Protein AF-A0A7S1H861-F1 (afdb_monomer_lite)

Sequence (314 aa):
GSELHACWKRANDMLTESVDQQGVQALIECVELAKRAHDSAAEEKILLRVAISLHEMGDISGSTEWHHNCLEHSLEHDKWELQIATLDNISYAYLIQGHDKSAGLFAERANNARKVHKMRVAKEMGERGNSAALKRAEEKLSQALATAHEDQLKQQTNQAEEDERKMQEAMQEKLDRIETFIRILKKPPEQRTEPDINKLFQVIENISYFDDRANRVQKREICRRAVYEQHQEGFPMFEYGDLADKAWVILGCTPVLEDYHGSVDIEGEEDEWGEPLPTRVIEVGGLIGEEALDGEPERLCNCIVSDDGQDLIV

Secondary structure (DSSP, 8-state):
-HHHHHHHHHHHHHHHH---HHHHHHHHHHHHHHHHTT-HHHHHHHHHHHHHHHHHTT-HHHHHHHHHHHHHHHHHTT-HHHHHHHHHHHHHHHHHTT-HHHHHHHHHHHHHHHHHHHHHHHHHTT----HHHHHHHHHHHHHHHHHHHHHHHHHHHHHHHHHHHHHHHHHHHHHHHHHHHHHHHTS-GGG--HHHHHHHHHHHTT-GGGTTT--HHHHHHHHHH--EE---TT-EEE-TTSB----EEESS--EEEE--TTSS---PPB-TTSPBPPSEE--TT-EE-THHHHT-SB-SSEEEE-S----EE-

Foldseek 3Di:
DVVLVVLVVVLVVVVVVPLDPVSLVSLVVSLVVCVVVVPLVSNLVSLQVSLVSCVVVVVLVSSLVSLLVSLVSCVVVVVLVSVLVSLQSNLVSCVVVVVPVLSVLSPVLSVLSVVLVVLVVCVVVVHPRPPVVSVVSVVVSVVSSVVNVVVVVVVVVVVVVVVVVVVVVVVVVLVVLLVLLLVLLVDQLVPHDPVSLVSQLVLLVPAPVCPVPPDPVRSSVLSSHKHKDWDAAFDWPDAWFAFLADKKQAAWFWKFWAQDPPDDDDPFDADPVRHGDRPDTADHSYMGSCCNVVVNGTDRTIIGTHHNTTIMID

pLDDT: mean 82.78, std 12.09, range [32.88, 95.19]

InterPro domains:
  IPR011990 Tetratricopeptide-like helical domain superfamily [G3DSA:1.25.40.10] (2-115)
  IPR014710 RmlC-like jelly roll fold [G3DSA:2.60.120.10] (153-314)
  IPR018490 Cyclic nucleotide-binding domain superfamily [SSF51206] (184-309)

Radius of gyration: 31.65 Å; chains: 1; bounding box: 77×44×87 Å

Structure (mmCIF, N/CA/C/O backbone):
data_AF-A0A7S1H861-F1
#
_entry.id   AF-A0A7S1H861-F1
#
loop_
_atom_site.group_PDB
_atom_site.id
_atom_site.type_symbol
_atom_site.label_atom_id
_atom_site.label_alt_id
_atom_site.label_comp_id
_atom_site.label_asym_id
_atom_site.label_entity_id
_atom_site.label_seq_id
_atom_site.pdbx_PDB_ins_code
_atom_site.Cartn_x
_atom_site.Cartn_y
_atom_site.Cartn_z
_atom_site.occupancy
_atom_site.B_iso_or_equiv
_atom_site.auth_seq_id
_atom_site.auth_comp_id
_atom_site.auth_asym_id
_atom_site.auth_atom_id
_atom_site.pdbx_PDB_model_num
ATOM 1 N N . GLY A 1 1 ? 3.987 -17.102 -31.143 1.00 62.50 1 GLY A N 1
ATOM 2 C CA . GLY A 1 1 ? 3.520 -16.652 -32.469 1.00 62.50 1 GLY A CA 1
ATOM 3 C C . GLY A 1 1 ? 2.044 -16.291 -32.452 1.00 62.50 1 GLY A C 1
ATOM 4 O O . GLY A 1 1 ? 1.716 -15.148 -32.172 1.00 62.50 1 GLY A O 1
ATOM 5 N N . SER A 1 2 ? 1.155 -17.256 -32.714 1.00 80.75 2 SER A N 1
ATOM 6 C CA . SER A 1 2 ? -0.306 -17.044 -32.756 1.00 80.75 2 SER A CA 1
ATOM 7 C C . SER A 1 2 ? -0.902 -16.595 -31.417 1.00 80.75 2 SER A C 1
ATOM 9 O O . SER A 1 2 ? -1.748 -15.709 -31.390 1.00 80.75 2 SER A O 1
ATOM 11 N N . GLU A 1 3 ? -0.422 -17.168 -30.315 1.00 89.50 3 GLU A N 1
ATOM 12 C CA . GLU A 1 3 ? -0.873 -16.855 -28.954 1.00 89.50 3 GLU A CA 1
ATOM 13 C C . GLU A 1 3 ? -0.508 -15.425 -28.525 1.00 89.50 3 GLU A C 1
ATOM 15 O O . GLU A 1 3 ? -1.381 -14.664 -28.122 1.00 89.50 3 GLU A O 1
ATOM 20 N N . LEU A 1 4 ? 0.751 -15.015 -28.723 1.00 89.62 4 LEU A N 1
ATOM 21 C CA . LEU A 1 4 ? 1.215 -13.648 -28.453 1.00 89.62 4 LEU A CA 1
ATOM 22 C C . LEU A 1 4 ? 0.431 -12.604 -29.260 1.00 89.62 4 LEU A C 1
ATOM 24 O O . LEU A 1 4 ? 0.041 -11.571 -28.727 1.00 89.62 4 LEU A O 1
ATOM 28 N N . HIS A 1 5 ? 0.163 -12.881 -30.538 1.00 90.50 5 HIS A N 1
ATOM 29 C CA . HIS A 1 5 ? -0.620 -11.977 -31.377 1.00 90.50 5 HIS A CA 1
ATOM 30 C C . HIS A 1 5 ? -2.072 -11.844 -30.890 1.00 90.50 5 HIS A C 1
ATOM 32 O O . HIS A 1 5 ? -2.611 -10.738 -30.867 1.00 90.50 5 HIS A O 1
ATOM 38 N N . ALA A 1 6 ? -2.696 -12.950 -30.471 1.00 90.50 6 ALA A N 1
ATOM 39 C CA . ALA A 1 6 ? -4.042 -12.935 -29.906 1.00 90.50 6 ALA A CA 1
ATOM 40 C C . ALA A 1 6 ? -4.098 -12.191 -28.559 1.00 90.50 6 ALA A C 1
ATOM 42 O O . ALA A 1 6 ? -5.023 -11.407 -28.351 1.00 90.50 6 ALA A O 1
ATOM 43 N N . CYS A 1 7 ? -3.096 -12.389 -27.690 1.00 91.62 7 CYS A N 1
ATOM 44 C CA . CYS A 1 7 ? -2.928 -11.643 -26.438 1.00 91.62 7 CYS A CA 1
ATOM 45 C C . CYS A 1 7 ? -2.823 -10.141 -26.712 1.00 91.62 7 CYS A C 1
ATOM 47 O O . CYS A 1 7 ? -3.630 -9.357 -26.221 1.00 91.62 7 CYS A O 1
ATOM 49 N N . TRP A 1 8 ? -1.885 -9.749 -27.579 1.00 92.06 8 TRP A N 1
ATOM 50 C CA . TRP A 1 8 ? -1.625 -8.349 -27.909 1.00 92.06 8 TRP A CA 1
ATOM 51 C C . TRP A 1 8 ? -2.846 -7.646 -28.496 1.00 92.06 8 TRP A C 1
ATOM 53 O O . TRP A 1 8 ? -3.126 -6.493 -28.167 1.00 92.06 8 TRP A O 1
ATOM 63 N N . LYS A 1 9 ? -3.582 -8.333 -29.375 1.00 91.94 9 LYS A N 1
ATOM 64 C CA . LYS A 1 9 ? -4.810 -7.791 -29.948 1.00 91.94 9 LYS A CA 1
ATOM 65 C C . LYS A 1 9 ? -5.859 -7.555 -28.861 1.00 91.94 9 LYS A C 1
ATOM 67 O O . LYS A 1 9 ? -6.373 -6.451 -28.769 1.00 91.94 9 LYS A O 1
ATOM 72 N N . ARG A 1 10 ? -6.106 -8.553 -28.006 1.00 92.19 10 ARG A N 1
ATOM 73 C CA . ARG A 1 10 ? -7.062 -8.447 -26.894 1.00 92.19 10 ARG A CA 1
ATOM 74 C C . ARG A 1 10 ? -6.710 -7.296 -25.952 1.00 92.19 10 ARG A C 1
ATOM 76 O O . ARG A 1 10 ? -7.576 -6.488 -25.651 1.00 92.19 10 ARG A O 1
ATOM 83 N N . ALA A 1 11 ? -5.446 -7.197 -25.543 1.00 90.19 11 ALA A N 1
ATOM 84 C CA . ALA A 1 11 ? -4.986 -6.138 -24.650 1.00 90.19 11 ALA A CA 1
ATOM 85 C C . ALA A 1 11 ? -5.182 -4.738 -25.263 1.00 90.19 11 ALA A C 1
ATOM 87 O O . ALA A 1 11 ? -5.615 -3.818 -24.578 1.00 90.19 11 ALA A O 1
ATOM 88 N N . ASN A 1 12 ? -4.925 -4.567 -26.567 1.00 89.19 12 ASN A N 1
ATOM 89 C CA . ASN A 1 12 ? -5.175 -3.284 -27.232 1.00 89.19 12 ASN A CA 1
ATOM 90 C C . ASN A 1 12 ? -6.657 -2.976 -27.428 1.00 89.19 12 ASN A C 1
ATOM 92 O O . ASN A 1 12 ? -7.029 -1.811 -27.314 1.00 89.19 12 ASN A O 1
ATOM 96 N N . ASP A 1 13 ? -7.483 -3.980 -27.730 1.00 89.62 13 ASP A N 1
ATOM 97 C CA . ASP A 1 13 ? -8.929 -3.793 -27.852 1.00 89.62 13 ASP A CA 1
ATOM 98 C C . ASP A 1 13 ? -9.491 -3.273 -26.511 1.00 89.62 13 ASP A C 1
ATOM 100 O O . ASP A 1 13 ? -10.179 -2.256 -26.499 1.00 89.62 13 ASP A O 1
ATOM 104 N N . MET A 1 14 ? -9.069 -3.859 -25.380 1.00 89.00 14 MET A N 1
ATOM 105 C CA . MET A 1 14 ? -9.427 -3.389 -24.030 1.00 89.00 14 MET A CA 1
ATOM 106 C C . MET A 1 14 ? -8.987 -1.938 -23.785 1.00 89.00 14 MET A C 1
ATOM 108 O O . MET A 1 14 ? -9.798 -1.092 -23.423 1.00 89.00 14 MET A O 1
ATOM 112 N N . LEU A 1 15 ? -7.721 -1.618 -24.070 1.00 87.25 15 LEU A N 1
ATOM 113 C CA . LEU A 1 15 ? -7.171 -0.273 -23.856 1.00 87.25 15 LEU A CA 1
ATOM 114 C C . LEU A 1 15 ? -7.720 0.794 -24.813 1.00 87.25 15 LEU A C 1
ATOM 116 O O . LEU A 1 15 ? -7.515 1.984 -24.582 1.00 87.25 15 LEU A O 1
ATOM 120 N N . THR A 1 16 ? -8.375 0.391 -25.905 1.00 88.19 16 THR A N 1
ATOM 121 C CA . THR A 1 16 ? -9.055 1.318 -26.823 1.00 88.19 16 THR A CA 1
ATOM 122 C C . THR A 1 16 ? -10.410 1.750 -26.263 1.00 88.19 16 THR A C 1
ATOM 124 O O . THR A 1 16 ? -10.847 2.871 -26.524 1.00 88.19 16 THR A O 1
ATOM 127 N N . GLU A 1 17 ? -11.069 0.879 -25.498 1.00 83.94 17 GLU A N 1
ATOM 128 C CA . GLU A 1 17 ? -12.354 1.157 -24.852 1.00 83.94 17 GLU A CA 1
ATOM 129 C C . GLU A 1 17 ? -12.164 1.971 -23.564 1.00 83.94 17 GLU A C 1
ATOM 131 O O . GLU A 1 17 ? -12.823 2.997 -23.379 1.00 83.94 17 GLU A O 1
ATOM 136 N N . SER A 1 18 ? -11.215 1.563 -22.719 1.00 87.19 18 SER A N 1
ATOM 137 C CA . SER A 1 18 ? -10.792 2.293 -21.522 1.00 87.19 18 SER A CA 1
ATOM 138 C C . SER A 1 18 ? -9.368 1.915 -21.126 1.00 87.19 18 SER A C 1
ATOM 140 O O . SER A 1 18 ? -9.008 0.742 -21.075 1.00 87.19 18 SER A O 1
ATOM 142 N N . VAL A 1 19 ? -8.542 2.911 -20.796 1.00 88.50 19 VAL A N 1
ATOM 143 C CA . VAL A 1 19 ? -7.241 2.645 -20.172 1.00 88.50 19 VAL A CA 1
ATOM 144 C C . VAL A 1 19 ? -7.484 2.346 -18.696 1.00 88.50 19 VAL A C 1
ATOM 146 O O . VAL A 1 19 ? -7.703 3.256 -17.897 1.00 88.50 19 VAL A O 1
ATOM 149 N N . ASP A 1 20 ? -7.496 1.063 -18.354 1.00 90.00 20 ASP A N 1
ATOM 150 C CA . ASP A 1 20 ? -7.743 0.574 -17.004 1.00 90.00 20 ASP A CA 1
ATOM 151 C C . ASP A 1 20 ? -6.762 -0.532 -16.593 1.00 90.00 20 ASP A C 1
ATOM 153 O O . ASP A 1 20 ? -5.922 -1.010 -17.366 1.00 90.00 20 ASP A O 1
ATOM 157 N N . GLN A 1 21 ? -6.877 -0.943 -15.332 1.00 90.94 21 GLN A N 1
ATOM 158 C CA . GLN A 1 21 ? -5.989 -1.925 -14.725 1.00 90.94 21 GLN A CA 1
ATOM 159 C C . GLN A 1 21 ? -6.083 -3.303 -15.397 1.00 90.94 21 GLN A C 1
ATOM 161 O O . GLN A 1 21 ? -5.084 -4.018 -15.451 1.00 90.94 21 GLN A O 1
ATOM 166 N N . GLN A 1 22 ? -7.244 -3.673 -15.950 1.00 90.44 22 GLN A N 1
ATOM 167 C CA . GLN A 1 22 ? -7.415 -4.955 -16.636 1.00 90.44 22 GLN A CA 1
ATOM 168 C C . GLN A 1 22 ? -6.686 -4.955 -17.983 1.00 90.44 22 GLN A C 1
ATOM 170 O O . GLN A 1 22 ? -6.000 -5.924 -18.314 1.00 90.44 22 GLN A O 1
ATOM 175 N N . GLY A 1 23 ? -6.777 -3.855 -18.738 1.00 91.31 23 GLY A N 1
ATOM 176 C CA . GLY A 1 23 ? -6.035 -3.676 -19.985 1.00 91.31 23 GLY A CA 1
ATOM 177 C C . GLY A 1 23 ? -4.519 -3.683 -19.770 1.00 91.31 23 GLY A C 1
ATOM 178 O O . GLY A 1 23 ? -3.787 -4.331 -20.522 1.00 91.31 23 GLY A O 1
ATOM 179 N N . VAL A 1 24 ? -4.037 -3.030 -18.705 1.00 92.88 24 VAL A N 1
ATOM 180 C CA . VAL A 1 24 ? -2.615 -3.064 -18.325 1.00 92.88 24 VAL A CA 1
ATOM 181 C C . VAL A 1 24 ? -2.175 -4.472 -17.927 1.00 92.88 24 VAL A C 1
ATOM 183 O O . VAL A 1 24 ? -1.146 -4.940 -18.412 1.00 92.88 24 VAL A O 1
ATOM 186 N N . GLN A 1 25 ? -2.959 -5.183 -17.114 1.00 92.94 25 GLN A N 1
ATOM 187 C CA . GLN A 1 25 ? -2.636 -6.554 -16.718 1.00 92.94 25 GLN A CA 1
ATOM 188 C C . GLN A 1 25 ? -2.531 -7.487 -17.935 1.00 92.94 25 GLN A C 1
ATOM 190 O O . GLN A 1 25 ? -1.588 -8.274 -18.034 1.00 92.94 25 GLN A O 1
ATOM 195 N N . ALA A 1 26 ? -3.431 -7.339 -18.912 1.00 92.88 26 ALA A N 1
ATOM 196 C CA . ALA A 1 26 ? -3.369 -8.091 -20.162 1.00 92.88 26 ALA A CA 1
ATOM 197 C C . ALA A 1 26 ? -2.087 -7.793 -20.965 1.00 92.88 26 ALA A C 1
ATOM 199 O O . ALA A 1 26 ? -1.509 -8.701 -21.563 1.00 92.88 26 ALA A O 1
ATOM 200 N N . LEU A 1 27 ? -1.594 -6.547 -20.969 1.00 94.62 27 LEU A N 1
ATOM 201 C CA . LEU A 1 27 ? -0.302 -6.229 -21.586 1.00 94.62 27 LEU A CA 1
ATOM 202 C C . LEU A 1 27 ? 0.873 -6.896 -20.859 1.00 94.62 27 LEU A C 1
ATOM 204 O O . LEU A 1 27 ? 1.776 -7.399 -21.526 1.00 94.62 27 LEU A O 1
ATOM 208 N N . ILE A 1 28 ? 0.862 -6.921 -19.523 1.00 94.25 28 ILE A N 1
ATOM 209 C CA . ILE A 1 28 ? 1.904 -7.568 -18.706 1.00 94.25 28 ILE A CA 1
ATOM 210 C C . ILE A 1 28 ? 1.988 -9.062 -19.041 1.00 94.25 28 ILE A C 1
ATOM 212 O O . ILE A 1 28 ? 3.077 -9.594 -19.262 1.00 94.25 28 ILE A O 1
ATOM 216 N N . GLU A 1 29 ? 0.845 -9.734 -19.189 1.00 94.38 29 GLU A N 1
ATOM 217 C CA . GLU A 1 29 ? 0.803 -11.124 -19.656 1.00 94.38 29 GLU A CA 1
ATOM 218 C C . GLU A 1 29 ? 1.439 -11.289 -21.044 1.00 94.38 29 GLU A C 1
ATOM 220 O O . GLU A 1 29 ? 2.173 -12.252 -21.292 1.00 94.38 29 GLU A O 1
ATOM 225 N N . CYS A 1 30 ? 1.215 -10.333 -21.951 1.00 93.94 30 CYS A N 1
ATOM 226 C CA . CYS A 1 30 ? 1.832 -10.372 -23.271 1.00 93.94 30 CYS A CA 1
ATOM 227 C C . CYS A 1 30 ? 3.363 -10.192 -23.213 1.00 93.94 30 CYS A C 1
ATOM 229 O O . CYS A 1 30 ? 4.050 -10.781 -24.050 1.00 93.94 30 CYS A O 1
ATOM 231 N N . VAL A 1 31 ? 3.915 -9.452 -22.238 1.00 94.31 31 VAL A N 1
ATOM 232 C CA . VAL A 1 31 ? 5.378 -9.360 -22.023 1.00 94.31 31 VAL A CA 1
ATOM 233 C C . VAL A 1 31 ? 5.949 -10.742 -21.721 1.00 94.31 31 VAL A C 1
ATOM 235 O O . VAL A 1 31 ? 6.893 -11.185 -22.374 1.00 94.31 31 VAL A O 1
ATOM 238 N N . GLU A 1 32 ? 5.330 -11.475 -20.797 1.00 93.38 32 GLU A N 1
ATOM 239 C CA . GLU A 1 32 ? 5.778 -12.818 -20.415 1.00 93.38 32 GLU A CA 1
ATOM 240 C C . GLU A 1 32 ? 5.660 -13.834 -21.559 1.00 93.38 32 GLU A C 1
ATOM 242 O O . GLU A 1 32 ? 6.469 -14.762 -21.676 1.00 93.38 32 GLU A O 1
ATOM 247 N N . LEU A 1 33 ? 4.674 -13.662 -22.443 1.00 93.88 33 LEU A N 1
ATOM 248 C CA . LEU A 1 33 ? 4.564 -14.450 -23.670 1.00 93.88 33 LEU A CA 1
ATOM 249 C C . LEU A 1 33 ? 5.644 -14.087 -24.699 1.00 93.88 33 LEU A C 1
ATOM 251 O O . LEU A 1 33 ? 6.160 -14.983 -25.371 1.00 93.88 33 LEU A O 1
ATOM 255 N N . ALA A 1 34 ? 6.005 -12.807 -24.828 1.00 93.56 34 ALA A N 1
ATOM 256 C CA . ALA A 1 34 ? 7.068 -12.362 -25.727 1.00 93.56 34 ALA A CA 1
ATOM 257 C C . ALA A 1 34 ? 8.442 -12.884 -25.279 1.00 93.56 34 ALA A C 1
ATOM 259 O O . ALA A 1 34 ? 9.165 -13.454 -26.102 1.00 93.56 34 ALA A O 1
ATOM 260 N N . LYS A 1 35 ? 8.735 -12.825 -23.971 1.00 92.00 35 LYS A N 1
ATOM 261 C CA . LYS A 1 35 ? 9.935 -13.418 -23.356 1.00 92.00 35 LYS A CA 1
ATOM 262 C C . LYS A 1 35 ? 10.044 -14.912 -23.632 1.00 92.00 35 LYS A C 1
ATOM 264 O O . LYS A 1 35 ? 11.065 -15.383 -24.131 1.00 92.00 35 LYS A O 1
ATOM 269 N N . ARG A 1 36 ? 8.968 -15.668 -23.372 1.00 93.56 36 ARG A N 1
ATOM 270 C CA . ARG A 1 36 ? 8.904 -17.119 -23.641 1.00 93.56 36 ARG A CA 1
ATOM 271 C C . ARG A 1 36 ? 9.079 -17.459 -25.119 1.00 93.56 36 ARG A C 1
ATOM 273 O O . ARG A 1 36 ? 9.614 -18.513 -25.449 1.00 93.56 36 ARG A O 1
ATOM 280 N N . ALA A 1 37 ? 8.623 -16.581 -26.006 1.00 92.69 37 ALA A N 1
ATOM 281 C CA . ALA A 1 37 ? 8.806 -16.726 -27.444 1.00 92.69 37 ALA A CA 1
ATOM 282 C C . ALA A 1 37 ? 10.188 -16.255 -27.936 1.00 92.69 37 ALA A C 1
ATOM 284 O O . ALA A 1 37 ? 10.481 -16.433 -29.119 1.00 92.69 37 ALA A O 1
ATOM 285 N N . HIS A 1 38 ? 11.013 -15.664 -27.062 1.00 91.88 38 HIS A N 1
ATOM 286 C CA . HIS A 1 38 ? 12.256 -14.970 -27.404 1.00 91.88 38 HIS A CA 1
ATOM 287 C C . HIS A 1 38 ? 12.065 -13.908 -28.508 1.00 91.88 38 HIS A C 1
ATOM 289 O O . HIS A 1 38 ? 12.947 -13.688 -29.341 1.00 91.88 38 HIS A O 1
ATOM 295 N N . ASP A 1 39 ? 10.899 -13.254 -28.533 1.00 92.88 39 ASP A N 1
ATOM 296 C CA . ASP A 1 39 ? 10.560 -12.210 -29.504 1.00 92.88 39 ASP A CA 1
ATOM 297 C C . ASP A 1 39 ? 10.876 -10.826 -28.928 1.00 92.88 39 ASP A C 1
ATOM 299 O O . ASP A 1 39 ? 9.996 -10.092 -28.475 1.00 92.88 39 ASP A O 1
ATOM 303 N N . SER A 1 40 ? 12.162 -10.475 -28.964 1.00 89.94 40 SER A N 1
ATOM 304 C CA . SER A 1 40 ? 12.685 -9.205 -28.440 1.00 89.94 40 SER A CA 1
ATOM 305 C C . SER A 1 40 ? 11.997 -7.973 -29.047 1.00 89.94 40 SER A C 1
ATOM 307 O O . SER A 1 40 ? 11.795 -6.977 -28.358 1.00 89.94 40 SER A O 1
ATOM 309 N N . ALA A 1 41 ? 11.580 -8.034 -30.319 1.00 89.50 41 ALA A N 1
ATOM 310 C CA . ALA A 1 41 ? 10.914 -6.914 -30.983 1.00 89.50 41 ALA A CA 1
ATOM 311 C C . ALA A 1 41 ? 9.455 -6.741 -30.530 1.00 89.50 41 ALA A C 1
ATOM 313 O O . ALA A 1 41 ? 8.938 -5.621 -30.528 1.00 89.50 41 ALA A O 1
ATOM 314 N N . ALA A 1 42 ? 8.771 -7.835 -30.188 1.00 90.94 42 ALA A N 1
ATOM 315 C CA . ALA A 1 42 ? 7.449 -7.770 -29.581 1.00 90.94 42 ALA A CA 1
ATOM 316 C C . ALA A 1 42 ? 7.537 -7.315 -28.121 1.00 90.94 42 ALA A C 1
ATOM 318 O O . ALA A 1 42 ? 6.804 -6.407 -27.740 1.00 90.94 42 ALA A O 1
ATOM 319 N N . GLU A 1 43 ? 8.460 -7.886 -27.343 1.00 91.81 43 GLU A N 1
ATOM 320 C CA . GLU A 1 43 ? 8.710 -7.514 -25.946 1.00 91.81 43 GLU A CA 1
ATOM 321 C C . GLU A 1 43 ? 8.944 -6.006 -25.805 1.00 91.81 43 GLU A C 1
ATOM 323 O O . GLU A 1 43 ? 8.257 -5.347 -25.030 1.00 91.81 43 GLU A O 1
ATOM 328 N N . GLU A 1 44 ? 9.797 -5.444 -26.664 1.00 90.44 44 GLU A N 1
ATOM 329 C CA . GLU A 1 44 ? 10.082 -4.011 -26.756 1.00 90.44 44 GLU A CA 1
ATOM 330 C C . GLU A 1 44 ? 8.810 -3.146 -26.838 1.00 90.44 44 GLU A C 1
ATOM 332 O O . GLU A 1 44 ? 8.606 -2.202 -26.070 1.00 90.44 44 GLU A O 1
ATOM 337 N N . LYS A 1 45 ? 7.926 -3.482 -27.782 1.00 90.12 45 LYS A N 1
ATOM 338 C CA . LYS A 1 45 ? 6.693 -2.725 -28.037 1.00 90.12 45 LYS A CA 1
ATOM 339 C C . LYS A 1 45 ? 5.708 -2.844 -26.887 1.00 90.12 45 LYS A C 1
ATOM 341 O O . LYS A 1 45 ? 4.996 -1.883 -26.596 1.00 90.12 45 LYS A O 1
ATOM 346 N N . ILE A 1 46 ? 5.643 -4.022 -26.274 1.00 93.88 46 ILE A N 1
ATOM 347 C CA . ILE A 1 46 ? 4.716 -4.290 -25.182 1.00 93.88 46 ILE A CA 1
ATOM 348 C C . ILE A 1 46 ? 5.181 -3.553 -23.924 1.00 93.88 46 ILE A C 1
ATOM 350 O O . ILE A 1 46 ? 4.371 -2.845 -23.335 1.00 93.88 46 ILE A O 1
ATOM 354 N N . LEU A 1 47 ? 6.474 -3.619 -23.580 1.00 93.00 47 LEU A N 1
ATOM 355 C CA . LEU A 1 47 ? 7.072 -2.883 -22.458 1.00 93.00 47 LEU A CA 1
ATOM 356 C C . LEU A 1 47 ? 6.763 -1.385 -22.532 1.00 93.00 47 LEU A C 1
ATOM 358 O O . LEU A 1 47 ? 6.247 -0.799 -21.579 1.00 93.00 47 LEU A O 1
ATOM 362 N N . LEU A 1 48 ? 7.008 -0.775 -23.696 1.00 92.25 48 LEU A N 1
ATOM 363 C CA . LEU A 1 48 ? 6.715 0.639 -23.906 1.00 92.25 48 LEU A CA 1
ATOM 364 C C . LEU A 1 48 ? 5.214 0.941 -23.764 1.00 92.25 48 LEU A C 1
ATOM 366 O O . LEU A 1 48 ? 4.841 1.965 -23.191 1.00 92.25 48 LEU A O 1
ATOM 370 N N . ARG A 1 49 ? 4.342 0.059 -24.266 1.00 93.94 49 ARG A N 1
ATOM 371 C CA . ARG A 1 49 ? 2.889 0.247 -24.180 1.00 93.94 49 ARG A CA 1
ATOM 372 C C . ARG A 1 49 ? 2.371 0.120 -22.747 1.00 93.94 49 ARG A C 1
ATOM 374 O O . ARG A 1 49 ? 1.488 0.897 -22.390 1.00 93.94 49 ARG A O 1
ATOM 381 N N . VAL A 1 50 ? 2.924 -0.784 -21.933 1.00 94.25 50 VAL A N 1
ATOM 382 C CA . VAL A 1 50 ? 2.602 -0.886 -20.496 1.00 94.25 50 VAL A CA 1
ATOM 383 C C . VAL A 1 50 ? 2.940 0.427 -19.795 1.00 94.25 50 VAL A C 1
ATOM 385 O O . VAL A 1 50 ? 2.074 1.020 -19.157 1.00 94.25 50 VAL A O 1
ATOM 388 N N . ALA A 1 51 ? 4.163 0.929 -19.991 1.00 93.56 51 ALA A N 1
ATOM 389 C CA . ALA A 1 51 ? 4.629 2.158 -19.354 1.00 93.56 51 ALA A CA 1
ATOM 390 C C . ALA A 1 51 ? 3.760 3.381 -19.706 1.00 93.56 51 ALA A C 1
ATOM 392 O O . ALA A 1 51 ? 3.415 4.172 -18.827 1.00 93.56 51 ALA A O 1
ATOM 393 N N . ILE A 1 52 ? 3.360 3.511 -20.978 1.00 91.69 52 ILE A N 1
ATOM 394 C CA . ILE A 1 52 ? 2.456 4.579 -21.438 1.00 91.69 52 ILE A CA 1
ATOM 395 C C . ILE A 1 52 ? 1.061 4.424 -20.824 1.00 91.69 52 ILE A C 1
ATOM 397 O O . ILE A 1 52 ? 0.486 5.408 -20.373 1.00 91.69 52 ILE A O 1
ATOM 401 N N . SER A 1 53 ? 0.522 3.205 -20.777 1.00 93.44 53 SER A N 1
ATOM 402 C CA . SER A 1 53 ? -0.834 2.969 -20.258 1.00 93.44 53 SER A CA 1
ATOM 403 C C . SER A 1 53 ? -0.919 3.284 -18.760 1.00 93.44 53 SER A C 1
ATOM 405 O O . SER A 1 53 ? -1.859 3.935 -18.317 1.00 93.44 53 SER A O 1
ATOM 407 N N . LEU A 1 54 ? 0.109 2.921 -17.983 1.00 91.81 54 LEU A N 1
ATOM 408 C CA . LEU A 1 54 ? 0.216 3.301 -16.569 1.00 91.81 54 LEU A CA 1
ATOM 409 C C . LEU A 1 54 ? 0.293 4.822 -16.385 1.00 91.81 54 LEU A C 1
ATOM 411 O O . LEU A 1 54 ? -0.353 5.373 -15.496 1.00 91.81 54 LEU A O 1
ATOM 415 N N . HIS A 1 55 ? 1.020 5.514 -17.266 1.00 91.50 55 HIS A N 1
ATOM 416 C CA . HIS A 1 55 ? 1.068 6.975 -17.261 1.00 91.50 55 HIS A CA 1
ATOM 417 C C . HIS A 1 55 ? -0.312 7.595 -17.512 1.00 91.50 55 HIS A C 1
ATOM 419 O O . HIS A 1 55 ? -0.716 8.511 -16.800 1.00 91.50 55 HIS A O 1
ATOM 425 N N . GLU A 1 56 ? -1.041 7.088 -18.510 1.00 91.06 56 GLU A N 1
ATOM 426 C CA . GLU A 1 56 ? -2.396 7.531 -18.864 1.00 91.06 56 GLU A CA 1
ATOM 427 C C . GLU A 1 56 ? -3.399 7.299 -17.719 1.00 91.06 56 GLU A C 1
ATOM 429 O O . GLU A 1 56 ? -4.317 8.098 -17.540 1.00 91.06 56 GLU A O 1
ATOM 434 N N . MET A 1 57 ? -3.184 6.267 -16.896 1.00 92.19 57 MET A N 1
ATOM 435 C CA . MET A 1 57 ? -3.953 6.006 -15.671 1.00 92.19 57 MET A CA 1
ATOM 436 C C . MET A 1 57 ? -3.559 6.895 -14.481 1.00 92.19 57 MET A C 1
ATOM 438 O O . MET A 1 57 ? -4.225 6.867 -13.448 1.00 92.19 57 MET A O 1
ATOM 442 N N . GLY A 1 58 ? -2.480 7.673 -14.595 1.00 89.50 58 GLY A N 1
ATOM 443 C CA . GLY A 1 58 ? -1.933 8.473 -13.501 1.00 89.50 58 GLY A CA 1
ATOM 444 C C . GLY A 1 58 ? -1.028 7.700 -12.535 1.00 89.50 58 GLY A C 1
ATOM 445 O O . GLY A 1 58 ? -0.543 8.292 -11.571 1.00 89.50 58 GLY A O 1
ATOM 446 N N . ASP A 1 59 ? -0.737 6.421 -12.797 1.00 91.31 59 ASP A N 1
ATOM 447 C CA . ASP A 1 59 ? 0.287 5.667 -12.068 1.00 91.31 59 ASP A CA 1
ATOM 448 C C . ASP A 1 59 ? 1.683 6.008 -12.610 1.00 91.31 59 ASP A C 1
ATOM 450 O O . ASP A 1 59 ? 2.313 5.279 -13.383 1.00 91.31 59 ASP A O 1
ATOM 454 N N . ILE A 1 60 ? 2.172 7.183 -12.211 1.00 91.06 60 ILE A N 1
ATOM 455 C CA . ILE A 1 60 ? 3.475 7.698 -12.647 1.00 91.06 60 ILE A CA 1
ATOM 456 C C . ILE A 1 60 ? 4.621 6.831 -12.107 1.00 91.06 60 ILE A C 1
ATOM 458 O O . ILE A 1 60 ? 5.656 6.699 -12.762 1.00 91.06 60 ILE A O 1
ATOM 462 N N . SER A 1 61 ? 4.457 6.236 -10.923 1.00 87.38 61 SER A N 1
ATOM 463 C CA . SER A 1 61 ? 5.462 5.365 -10.303 1.00 87.38 61 SER A CA 1
ATOM 464 C C . SER A 1 61 ? 5.621 4.066 -11.083 1.00 87.38 61 SER A C 1
ATOM 466 O O . SER A 1 61 ? 6.732 3.773 -11.531 1.00 87.38 61 SER A O 1
ATOM 468 N N . GLY A 1 62 ? 4.517 3.359 -11.343 1.00 90.00 62 GLY A N 1
ATOM 469 C CA . GLY A 1 62 ? 4.522 2.159 -12.175 1.00 90.00 62 GLY A CA 1
ATOM 470 C C . GLY A 1 62 ? 4.996 2.458 -13.597 1.00 90.00 62 GLY A C 1
ATOM 471 O O . GLY A 1 62 ? 5.849 1.754 -14.133 1.00 90.00 62 GLY A O 1
ATOM 472 N N . SER A 1 63 ? 4.546 3.563 -14.200 1.00 92.75 63 SER A N 1
ATOM 473 C CA . SER A 1 63 ? 5.035 4.002 -15.516 1.00 92.75 63 SER A CA 1
ATOM 474 C C . SER A 1 63 ? 6.561 4.165 -15.557 1.00 92.75 63 SER A C 1
ATOM 476 O O . SER A 1 63 ? 7.216 3.696 -16.492 1.00 92.75 63 SER A O 1
ATOM 478 N N . THR A 1 64 ? 7.144 4.782 -14.522 1.00 90.25 64 THR A N 1
ATOM 479 C CA . THR A 1 64 ? 8.598 4.981 -14.413 1.00 90.25 64 THR A CA 1
ATOM 480 C C . THR A 1 64 ? 9.335 3.645 -14.359 1.00 90.25 64 THR A C 1
ATOM 482 O O . THR A 1 64 ? 10.324 3.468 -15.067 1.00 90.25 64 THR A O 1
ATOM 485 N N . GLU A 1 65 ? 8.848 2.696 -13.558 1.00 90.00 65 GLU A N 1
ATOM 486 C CA . GLU A 1 65 ? 9.423 1.352 -13.442 1.00 90.00 65 GLU A CA 1
ATOM 487 C C . GLU A 1 65 ? 9.427 0.616 -14.788 1.00 90.00 65 GLU A C 1
ATOM 489 O O . GLU A 1 65 ? 10.465 0.130 -15.236 1.00 90.00 65 GLU A O 1
ATOM 494 N N . TRP A 1 66 ? 8.298 0.617 -15.498 1.00 92.94 66 TRP A N 1
ATOM 495 C CA . TRP A 1 66 ? 8.205 -0.038 -16.803 1.00 92.94 66 TRP A CA 1
ATOM 496 C C . TRP A 1 66 ? 9.036 0.653 -17.886 1.00 92.94 66 TRP A C 1
ATOM 498 O O . TRP A 1 66 ? 9.560 -0.016 -18.780 1.00 92.94 66 TRP A O 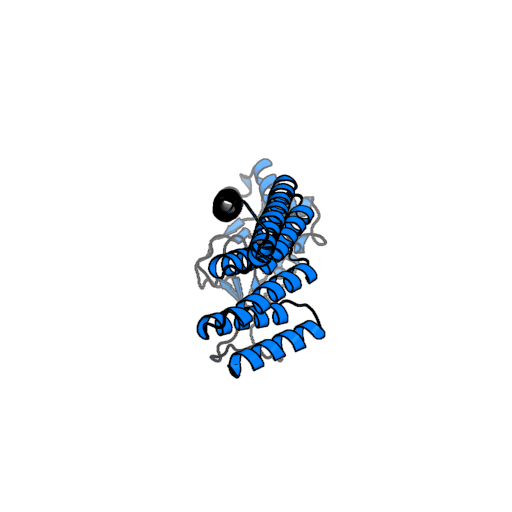1
ATOM 508 N N . HIS A 1 67 ? 9.228 1.972 -17.802 1.00 92.88 67 HIS A N 1
ATOM 509 C CA . HIS A 1 67 ? 10.208 2.642 -18.647 1.00 92.88 67 HIS A CA 1
ATOM 510 C C . HIS A 1 67 ? 11.642 2.200 -18.324 1.00 92.88 67 HIS A C 1
ATOM 512 O O . HIS A 1 67 ? 12.424 2.010 -19.248 1.00 92.88 67 HIS A O 1
ATOM 518 N N . HIS A 1 68 ? 12.007 1.951 -17.068 1.00 89.75 68 HIS A N 1
ATOM 519 C CA . HIS A 1 68 ? 13.329 1.391 -16.759 1.00 89.75 68 HIS A CA 1
ATOM 520 C C . HIS A 1 68 ? 13.517 -0.028 -17.302 1.00 89.75 68 HIS A C 1
ATOM 522 O O . HIS A 1 68 ? 14.548 -0.289 -17.918 1.00 89.75 68 HIS A O 1
ATOM 528 N N . ASN A 1 69 ? 12.501 -0.890 -17.220 1.00 90.94 69 ASN A N 1
ATOM 529 C CA . ASN A 1 69 ? 12.539 -2.221 -17.847 1.00 90.94 69 ASN A CA 1
ATOM 530 C C . ASN A 1 69 ? 12.726 -2.120 -19.374 1.00 90.94 69 ASN A C 1
ATOM 532 O O . ASN A 1 69 ? 13.505 -2.852 -19.982 1.00 90.94 69 ASN A O 1
ATOM 536 N N . CYS A 1 70 ? 12.045 -1.161 -20.008 1.00 91.19 70 CYS A N 1
ATOM 537 C CA . CYS A 1 70 ? 12.218 -0.855 -21.429 1.00 91.19 70 CYS A CA 1
ATOM 538 C C . CYS A 1 70 ? 13.647 -0.369 -21.743 1.00 91.19 70 CYS A C 1
ATOM 540 O O . CYS A 1 70 ? 14.212 -0.722 -22.781 1.00 91.19 70 CYS A O 1
ATOM 542 N N . LEU A 1 71 ? 14.253 0.418 -20.847 1.00 89.44 71 LEU A N 1
ATOM 543 C CA . LEU A 1 71 ? 15.627 0.894 -20.990 1.00 89.44 71 LEU A CA 1
ATOM 544 C C . LEU A 1 71 ? 16.620 -0.268 -20.884 1.00 89.44 71 LEU A C 1
ATOM 546 O O . LEU A 1 71 ? 17.500 -0.367 -21.737 1.00 89.44 71 LEU A O 1
ATOM 550 N N . GLU A 1 72 ? 16.458 -1.153 -19.903 1.00 86.75 72 GLU A N 1
ATOM 551 C CA . GLU A 1 72 ? 17.279 -2.355 -19.731 1.00 86.75 72 GLU A CA 1
ATOM 552 C C . GLU A 1 72 ? 17.226 -3.243 -20.981 1.00 86.75 72 GLU A C 1
ATOM 554 O O . GLU A 1 72 ? 18.258 -3.474 -21.615 1.00 86.75 72 GLU A O 1
ATOM 559 N N . HIS A 1 73 ? 16.021 -3.598 -21.436 1.00 89.25 73 HIS A N 1
ATOM 560 C CA . HIS A 1 73 ? 15.817 -4.376 -22.665 1.00 89.25 73 HIS A CA 1
ATOM 561 C C . HIS A 1 73 ? 16.481 -3.721 -23.884 1.00 89.25 73 HIS A C 1
ATOM 563 O O . HIS A 1 73 ? 1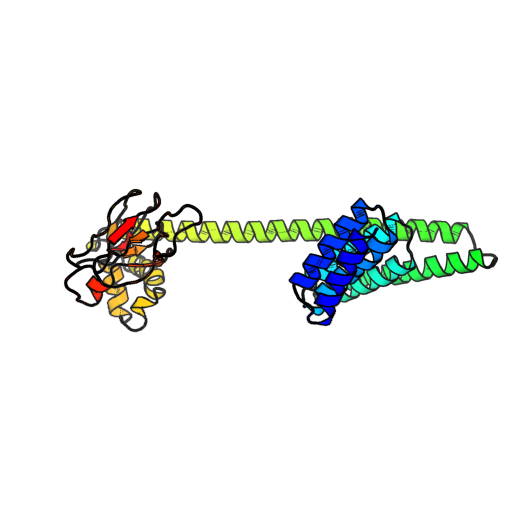7.176 -4.355 -24.681 1.00 89.25 73 HIS A O 1
ATOM 569 N N . SER A 1 74 ? 16.316 -2.403 -24.030 1.00 88.94 74 SER A N 1
ATOM 570 C CA . SER A 1 74 ? 16.917 -1.663 -25.142 1.00 88.94 74 SER A CA 1
ATOM 571 C C . SER A 1 74 ? 18.447 -1.631 -25.096 1.00 88.94 74 SER A C 1
ATOM 573 O O . SER A 1 74 ? 19.086 -1.503 -26.146 1.00 88.94 74 SER A O 1
ATOM 575 N N . LEU A 1 75 ? 19.049 -1.737 -23.908 1.00 84.50 75 LEU A N 1
ATOM 576 C CA . LEU A 1 75 ? 20.496 -1.812 -23.726 1.00 84.50 75 LEU A CA 1
ATOM 577 C C . LEU A 1 75 ? 21.028 -3.196 -24.086 1.00 84.50 75 LEU A C 1
ATOM 579 O O . LEU A 1 75 ? 22.020 -3.279 -24.809 1.00 84.50 75 LEU A O 1
ATOM 583 N N . GLU A 1 76 ? 20.342 -4.258 -23.663 1.00 85.31 76 GLU A N 1
ATOM 584 C CA . GLU A 1 76 ? 20.700 -5.643 -23.999 1.00 85.31 76 GLU A CA 1
ATOM 585 C C . GLU A 1 76 ? 20.698 -5.901 -25.513 1.00 85.31 76 GLU A C 1
ATOM 587 O O . GLU A 1 76 ? 21.517 -6.666 -26.028 1.00 85.31 76 GLU A O 1
ATOM 592 N N . HIS A 1 77 ? 19.819 -5.212 -26.245 1.00 86.12 77 HIS A N 1
ATOM 593 C CA . HIS A 1 77 ? 19.631 -5.388 -27.685 1.00 86.12 77 HIS A CA 1
ATOM 594 C C . HIS A 1 77 ? 20.208 -4.258 -28.567 1.00 86.12 77 HIS A C 1
ATOM 596 O O . HIS A 1 77 ? 19.937 -4.237 -29.771 1.00 86.12 77 HIS A O 1
ATOM 602 N N . ASP A 1 78 ? 20.989 -3.325 -28.001 1.00 83.81 78 ASP A N 1
ATOM 603 C CA . ASP A 1 78 ? 21.582 -2.149 -28.684 1.00 83.81 78 ASP A CA 1
ATOM 604 C C . ASP A 1 78 ? 20.565 -1.313 -29.504 1.00 83.81 78 ASP A C 1
ATOM 606 O O . ASP A 1 78 ? 20.838 -0.816 -30.602 1.00 83.81 78 ASP A O 1
ATOM 610 N N . LYS A 1 79 ? 19.349 -1.146 -28.968 1.00 86.94 79 LYS A N 1
ATOM 611 C CA . LYS A 1 79 ? 18.235 -0.396 -29.574 1.00 86.94 79 LYS A CA 1
ATOM 612 C C . LYS A 1 79 ? 18.303 1.091 -29.227 1.00 86.94 79 LYS A C 1
ATOM 614 O O . LYS A 1 79 ? 17.524 1.601 -28.427 1.00 86.94 79 LYS A O 1
ATOM 619 N N . TRP A 1 80 ? 19.240 1.811 -29.836 1.00 83.94 80 TRP A N 1
ATOM 620 C CA . TRP A 1 80 ? 19.539 3.209 -29.488 1.00 83.94 80 TRP A CA 1
ATOM 621 C C . TRP A 1 80 ? 18.344 4.184 -29.613 1.00 83.94 80 TRP A C 1
ATOM 623 O O . TRP A 1 80 ? 18.245 5.124 -28.824 1.00 83.94 80 TRP A O 1
ATOM 633 N N . GLU A 1 81 ? 17.433 3.984 -30.574 1.00 86.56 81 GLU A N 1
ATOM 634 C CA . GLU A 1 81 ? 16.226 4.821 -30.749 1.00 86.56 81 GLU A CA 1
ATOM 635 C C . GLU A 1 81 ? 15.327 4.718 -29.527 1.00 86.56 81 GLU A C 1
ATOM 637 O O . GLU A 1 81 ? 14.885 5.731 -28.976 1.00 86.56 81 GLU A O 1
ATOM 642 N N . LEU A 1 82 ? 15.122 3.480 -29.080 1.00 88.00 82 LEU A N 1
ATOM 643 C CA . LEU A 1 82 ? 14.327 3.189 -27.909 1.00 88.00 82 LEU A CA 1
ATOM 644 C C . LEU A 1 82 ? 15.025 3.662 -26.637 1.00 88.00 82 LEU A C 1
ATOM 646 O O . LEU A 1 82 ? 14.360 4.254 -25.793 1.00 88.00 82 LEU A O 1
ATOM 650 N N . GLN A 1 83 ? 16.345 3.485 -26.513 1.00 88.75 83 GLN A N 1
ATOM 651 C CA . GLN A 1 83 ? 17.110 4.009 -25.375 1.00 88.75 83 GLN A CA 1
ATOM 652 C C . GLN A 1 83 ? 16.870 5.515 -25.209 1.00 88.75 83 GLN A C 1
ATOM 654 O O . GLN A 1 83 ? 16.550 5.972 -24.118 1.00 88.75 83 GLN A O 1
ATOM 659 N N . ILE A 1 84 ? 16.967 6.297 -26.293 1.00 90.56 84 ILE A N 1
ATOM 660 C CA . ILE A 1 84 ? 16.742 7.751 -26.248 1.00 90.56 84 ILE A CA 1
ATOM 661 C C . ILE A 1 84 ? 15.305 8.073 -25.829 1.00 90.56 84 ILE A C 1
ATOM 663 O O . ILE A 1 84 ? 15.116 8.866 -24.909 1.00 90.56 84 ILE A O 1
ATOM 667 N N . ALA A 1 85 ? 14.312 7.467 -26.487 1.00 90.44 85 ALA A N 1
ATOM 668 C CA . ALA A 1 85 ? 12.902 7.720 -26.190 1.00 90.44 85 ALA A CA 1
ATOM 669 C C . ALA A 1 85 ? 12.556 7.361 -24.738 1.00 90.44 85 ALA A C 1
ATOM 671 O O . ALA A 1 85 ? 11.865 8.104 -24.047 1.00 90.44 85 ALA A O 1
ATOM 672 N N . THR A 1 86 ? 13.096 6.247 -24.255 1.00 90.69 86 THR A N 1
ATOM 673 C CA . THR A 1 86 ? 12.862 5.760 -22.900 1.00 90.69 86 THR A CA 1
ATOM 674 C C . THR A 1 86 ? 13.531 6.654 -21.859 1.00 90.69 86 THR A C 1
ATOM 676 O O . THR A 1 86 ? 12.903 6.988 -20.861 1.00 90.69 86 THR A O 1
ATOM 679 N N . LEU A 1 87 ? 14.759 7.126 -22.102 1.00 91.69 87 LEU A N 1
ATOM 680 C CA . LEU A 1 87 ? 15.434 8.083 -21.217 1.00 91.69 87 LEU A CA 1
ATOM 681 C C . LEU A 1 87 ? 14.671 9.412 -21.103 1.00 91.69 87 LEU A C 1
ATOM 683 O O . LEU A 1 87 ? 14.586 9.966 -20.007 1.00 91.69 87 LEU A O 1
ATOM 687 N N . ASP A 1 88 ? 14.104 9.911 -22.205 1.00 92.62 88 ASP A N 1
ATOM 688 C CA . ASP A 1 88 ? 13.261 11.112 -22.184 1.00 92.62 88 ASP A CA 1
ATOM 689 C C . ASP A 1 88 ? 11.973 10.876 -21.376 1.00 92.62 88 ASP A C 1
ATOM 691 O O . ASP A 1 88 ? 11.595 11.717 -20.560 1.00 92.62 88 ASP A O 1
ATOM 695 N N . ASN A 1 89 ? 11.338 9.711 -21.536 1.00 93.06 89 ASN A N 1
ATOM 696 C CA . ASN A 1 89 ? 10.134 9.354 -20.782 1.00 93.06 89 ASN A CA 1
ATOM 697 C C . ASN A 1 89 ? 10.412 9.196 -19.278 1.00 93.06 89 ASN A C 1
ATOM 699 O O . ASN A 1 89 ? 9.654 9.715 -18.462 1.00 93.06 89 ASN A O 1
ATOM 703 N N . ILE A 1 90 ? 11.528 8.562 -18.900 1.00 90.81 90 ILE A N 1
ATOM 704 C CA . ILE A 1 90 ? 11.970 8.458 -17.498 1.00 90.81 90 ILE A CA 1
ATOM 705 C C . ILE A 1 90 ? 12.230 9.851 -16.919 1.00 90.81 90 ILE A C 1
ATOM 707 O O . ILE A 1 90 ? 11.806 10.158 -15.806 1.00 90.81 90 ILE A O 1
ATOM 711 N N . SER A 1 91 ? 12.915 10.715 -17.675 1.00 91.88 91 SER A N 1
ATOM 712 C CA . SER A 1 91 ? 13.163 12.100 -17.267 1.00 91.88 91 SER A CA 1
ATOM 713 C C . SER A 1 91 ? 11.855 12.844 -16.990 1.00 91.88 91 SER A C 1
ATOM 715 O O . SER A 1 91 ? 11.718 13.488 -15.948 1.00 91.88 91 SER A O 1
ATOM 717 N N . TYR A 1 92 ? 10.880 12.708 -17.889 1.00 92.19 92 TYR A N 1
ATOM 718 C CA . TYR A 1 92 ? 9.569 13.330 -17.753 1.00 92.19 92 TYR A CA 1
ATOM 719 C C . TYR A 1 92 ? 8.777 12.786 -16.556 1.00 92.19 92 TYR A C 1
ATOM 721 O O . TYR A 1 92 ? 8.210 13.566 -15.791 1.00 92.19 92 TYR A O 1
ATOM 729 N N . ALA A 1 93 ? 8.788 11.469 -16.342 1.00 88.81 93 ALA A N 1
ATOM 730 C CA . ALA A 1 93 ? 8.102 10.849 -15.215 1.00 88.81 93 ALA A CA 1
ATOM 731 C C . ALA A 1 93 ? 8.687 11.309 -13.866 1.00 88.81 93 ALA A C 1
ATOM 733 O O . ALA A 1 93 ? 7.938 11.701 -12.969 1.00 88.81 93 ALA A O 1
ATOM 734 N N . TYR A 1 94 ? 10.018 11.397 -13.752 1.00 87.12 94 TYR A N 1
ATOM 735 C CA . TYR A 1 94 ? 10.662 11.964 -12.563 1.00 87.12 94 TYR A CA 1
ATOM 736 C C . TYR A 1 94 ? 10.343 13.443 -12.351 1.00 87.12 94 TYR A C 1
ATOM 738 O O . TYR A 1 94 ? 10.211 13.874 -11.207 1.00 87.12 94 TYR A O 1
ATOM 746 N N . LEU A 1 95 ? 10.202 14.226 -13.423 1.00 90.06 95 LEU A N 1
ATOM 747 C CA . LEU A 1 95 ? 9.808 15.629 -13.310 1.00 90.06 95 LEU A CA 1
ATOM 748 C C . LEU A 1 95 ? 8.397 15.760 -12.719 1.00 90.06 95 LEU A C 1
ATOM 750 O O . LEU A 1 95 ? 8.179 16.592 -11.842 1.00 90.06 95 LEU A O 1
ATOM 754 N N . ILE A 1 96 ? 7.456 14.911 -13.145 1.00 87.94 96 ILE A N 1
ATOM 755 C CA . ILE A 1 96 ? 6.086 14.886 -12.602 1.00 87.94 96 ILE A CA 1
ATOM 756 C C . ILE A 1 96 ? 6.074 14.475 -11.125 1.00 87.94 96 ILE A C 1
ATOM 758 O O . ILE A 1 96 ? 5.320 15.043 -10.340 1.00 87.94 96 ILE A O 1
ATOM 762 N N . GLN A 1 97 ? 6.939 13.540 -10.728 1.00 84.38 97 GLN A N 1
ATOM 763 C CA . GLN A 1 97 ? 7.103 13.125 -9.329 1.00 84.38 97 GLN A CA 1
ATOM 764 C C . GLN A 1 97 ? 7.811 14.177 -8.450 1.00 84.38 97 GLN A C 1
ATOM 766 O O . GLN A 1 97 ? 7.939 13.981 -7.245 1.00 84.38 97 GLN A O 1
ATOM 771 N N . GLY A 1 98 ? 8.294 15.291 -9.017 1.00 84.44 98 GLY A N 1
ATOM 772 C CA . GLY A 1 98 ? 9.051 16.315 -8.285 1.00 84.44 98 GLY A CA 1
ATOM 773 C C . GLY A 1 98 ? 10.512 15.936 -8.009 1.00 84.44 98 GLY A C 1
ATOM 774 O O . GLY A 1 98 ? 11.173 16.533 -7.159 1.00 84.44 98 GLY A O 1
ATOM 775 N N . HIS A 1 99 ? 11.046 14.939 -8.716 1.00 85.31 99 HIS A N 1
ATOM 776 C CA . HIS A 1 99 ? 12.421 14.461 -8.586 1.00 85.31 99 HIS A CA 1
ATOM 777 C C . HIS A 1 99 ? 13.357 15.187 -9.573 1.00 85.31 99 HIS A C 1
ATOM 779 O O . HIS A 1 99 ? 13.995 14.563 -10.425 1.00 85.31 99 HIS A O 1
ATOM 785 N N . ASP A 1 100 ? 13.478 16.515 -9.446 1.00 85.31 100 ASP A N 1
ATOM 786 C CA . ASP A 1 100 ? 14.182 17.395 -10.403 1.00 85.31 100 ASP A CA 1
ATOM 787 C C . ASP A 1 100 ? 15.618 16.953 -10.735 1.00 85.31 100 ASP A C 1
ATOM 789 O O . ASP A 1 100 ? 16.069 17.035 -11.881 1.00 85.31 100 ASP A O 1
ATOM 793 N N . LYS A 1 101 ? 16.357 16.463 -9.730 1.00 84.06 101 LYS A N 1
ATOM 794 C CA . LYS A 1 101 ? 17.738 15.985 -9.913 1.00 84.06 101 LYS A CA 1
ATOM 795 C C . LYS A 1 101 ? 17.793 14.754 -10.816 1.00 84.06 101 LYS A C 1
ATOM 797 O O . LYS A 1 101 ? 18.623 14.702 -11.723 1.00 84.06 101 LYS A O 1
ATOM 802 N N . SER A 1 102 ? 16.906 13.789 -10.580 1.00 84.88 102 SER A N 1
ATOM 803 C CA . SER A 1 102 ? 16.806 12.569 -11.382 1.00 84.88 102 SER A CA 1
ATOM 804 C C . SER A 1 102 ? 16.337 12.905 -12.794 1.00 84.88 102 SER A C 1
ATOM 806 O O . SER A 1 102 ? 16.970 12.485 -13.762 1.00 84.88 102 SER A O 1
ATOM 808 N N . ALA A 1 103 ? 15.317 13.758 -12.928 1.00 87.00 103 ALA A N 1
ATOM 809 C CA . ALA A 1 103 ? 14.835 14.234 -14.221 1.00 87.00 103 ALA A CA 1
ATOM 810 C C . ALA A 1 103 ? 15.965 14.848 -15.068 1.00 87.00 103 ALA A C 1
ATOM 812 O O . ALA A 1 103 ? 16.166 14.448 -16.219 1.00 87.00 103 ALA A O 1
ATOM 813 N N . GLY A 1 104 ? 16.760 15.755 -14.487 1.00 86.19 104 GLY A N 1
ATOM 814 C CA . GLY A 1 104 ? 17.903 16.375 -15.163 1.00 86.19 104 GLY A CA 1
ATOM 815 C C . GLY A 1 104 ? 18.981 15.373 -15.587 1.00 86.19 104 GLY A C 1
ATOM 816 O O . GLY A 1 104 ? 19.495 15.456 -16.704 1.00 86.19 104 GLY A O 1
ATOM 817 N N . LEU A 1 105 ? 19.281 14.388 -14.737 1.00 88.31 105 LEU A N 1
ATOM 818 C CA . LEU A 1 105 ? 20.256 13.336 -15.030 1.00 88.31 105 LEU A CA 1
ATOM 819 C C . LEU A 1 105 ? 19.833 12.480 -16.237 1.00 88.31 105 LEU A C 1
ATOM 821 O O . LEU A 1 105 ? 20.640 12.220 -17.132 1.00 88.31 105 LEU A O 1
ATOM 825 N N . PHE A 1 106 ? 18.565 12.063 -16.293 1.00 89.06 106 PHE A N 1
ATOM 826 C CA . PHE A 1 106 ? 18.039 11.274 -17.412 1.00 89.06 106 PHE A CA 1
ATOM 827 C C . PHE A 1 106 ? 17.951 12.087 -18.713 1.00 89.06 106 PHE A C 1
ATOM 829 O O . PHE A 1 106 ? 18.324 11.574 -19.770 1.00 89.06 106 PHE A O 1
ATOM 836 N N . ALA A 1 107 ? 17.611 13.378 -18.641 1.00 90.38 107 ALA A N 1
ATOM 837 C CA . ALA A 1 107 ? 17.658 14.279 -19.796 1.00 90.38 107 ALA A CA 1
ATOM 838 C C . ALA A 1 107 ? 19.089 14.459 -20.340 1.00 90.38 107 ALA A C 1
ATOM 840 O O . ALA A 1 107 ? 19.315 14.491 -21.555 1.00 90.38 107 ALA A O 1
ATOM 841 N N . GLU A 1 108 ? 20.093 14.569 -19.465 1.00 90.88 108 GLU A N 1
ATOM 842 C CA . GLU A 1 108 ? 21.494 14.638 -19.888 1.00 90.88 108 GLU A CA 1
ATOM 843 C C . GLU A 1 108 ? 21.929 13.342 -20.589 1.00 90.88 108 GLU A C 1
ATOM 845 O O . GLU A 1 108 ? 22.564 13.381 -21.650 1.00 90.88 108 GLU A O 1
ATOM 850 N N . ARG A 1 109 ? 21.537 12.187 -20.042 1.00 89.75 109 ARG A N 1
ATOM 851 C CA . ARG A 1 109 ? 21.805 10.870 -20.637 1.00 89.75 109 ARG A CA 1
ATOM 852 C C . ARG A 1 109 ? 21.160 10.724 -22.014 1.00 89.75 109 ARG A C 1
ATOM 854 O O . ARG A 1 109 ? 21.859 10.327 -22.947 1.00 89.75 109 ARG A O 1
ATOM 861 N N . ALA A 1 110 ? 19.898 11.126 -22.181 1.00 91.44 110 ALA A N 1
ATOM 862 C CA . ALA A 1 110 ? 19.221 11.127 -23.480 1.00 91.44 110 ALA A CA 1
ATOM 863 C C . ALA A 1 110 ? 19.974 11.990 -24.509 1.00 91.44 110 ALA A C 1
ATOM 865 O O . ALA A 1 110 ? 20.222 11.576 -25.645 1.00 91.44 110 ALA A O 1
ATOM 866 N N . ASN A 1 111 ? 20.437 13.174 -24.097 1.00 91.44 111 ASN A N 1
ATOM 867 C CA . ASN A 1 111 ? 21.244 14.052 -24.943 1.00 91.44 111 ASN A CA 1
ATOM 868 C C . ASN A 1 111 ? 22.595 13.434 -25.330 1.00 91.44 111 ASN A C 1
ATOM 870 O O . ASN A 1 111 ? 23.044 13.584 -26.471 1.00 91.44 111 ASN A O 1
ATOM 874 N N . ASN A 1 112 ? 23.253 12.735 -24.407 1.00 89.44 112 ASN A N 1
ATOM 875 C CA . ASN A 1 112 ? 24.505 12.037 -24.684 1.00 89.44 112 ASN A CA 1
ATOM 876 C C . ASN A 1 112 ? 24.291 10.844 -25.630 1.00 89.44 112 ASN A C 1
ATOM 878 O O . ASN A 1 112 ? 25.054 10.703 -26.588 1.00 89.44 112 ASN A O 1
ATOM 882 N N . ALA A 1 113 ? 23.214 10.075 -25.457 1.00 89.19 113 ALA A N 1
ATOM 883 C CA . ALA A 1 113 ? 22.813 9.010 -26.377 1.00 89.19 113 ALA A CA 1
ATOM 884 C C . ALA A 1 113 ? 22.548 9.538 -27.797 1.00 89.19 113 ALA A C 1
ATOM 886 O O . ALA A 1 113 ? 23.109 9.023 -28.766 1.00 89.19 113 ALA A O 1
ATOM 887 N N . ARG A 1 114 ? 21.818 10.656 -27.934 1.00 91.94 114 ARG A N 1
ATOM 888 C CA . ARG A 1 114 ? 21.610 11.341 -29.226 1.00 91.94 114 ARG A CA 1
ATOM 889 C C . ARG A 1 114 ? 22.931 11.741 -29.895 1.00 91.94 114 ARG A C 1
ATOM 891 O O . ARG A 1 114 ? 23.059 11.627 -31.115 1.00 91.94 114 ARG A O 1
ATOM 898 N N . LYS A 1 115 ? 23.921 12.224 -29.131 1.00 89.62 115 LYS A N 1
ATOM 899 C CA . LYS A 1 115 ? 25.253 12.581 -29.664 1.00 89.62 115 LYS A CA 1
ATOM 900 C C . LYS A 1 115 ? 26.012 11.350 -30.158 1.00 89.62 115 LYS A C 1
ATOM 902 O O . LYS A 1 115 ? 26.543 11.388 -31.266 1.00 89.62 115 LYS A O 1
ATOM 907 N N . VAL A 1 116 ? 26.045 10.277 -29.364 1.00 87.50 116 VAL A N 1
ATOM 908 C CA . VAL A 1 116 ? 26.695 9.008 -29.735 1.00 87.50 116 VAL A CA 1
ATOM 909 C C . VAL A 1 116 ? 26.072 8.444 -31.008 1.00 87.50 116 VAL A C 1
ATOM 911 O O . VAL A 1 116 ? 26.790 8.118 -31.952 1.00 87.50 116 VAL A O 1
ATOM 914 N N . HIS A 1 117 ? 24.742 8.431 -31.084 1.00 87.75 117 HIS A N 1
ATOM 915 C CA . HIS A 1 117 ? 24.035 7.968 -32.266 1.00 87.75 117 HIS A CA 1
ATOM 916 C C . HIS A 1 117 ? 24.391 8.781 -33.527 1.00 87.75 117 HIS A C 1
ATOM 918 O O . HIS A 1 117 ? 24.758 8.205 -34.551 1.00 87.75 117 HIS A O 1
ATOM 924 N N . LYS A 1 118 ? 24.389 10.121 -33.445 1.00 88.31 118 LYS A N 1
ATOM 925 C CA . LYS A 1 118 ? 24.819 10.985 -34.563 1.00 88.31 118 LYS A CA 1
ATOM 926 C C . LYS A 1 118 ? 26.233 10.649 -35.045 1.00 88.31 118 LYS A C 1
ATOM 928 O O . LYS A 1 118 ? 26.489 10.649 -36.245 1.00 88.31 118 LYS A O 1
ATOM 933 N N . MET A 1 119 ? 27.150 10.350 -34.122 1.00 85.88 119 MET A N 1
ATOM 934 C CA . MET A 1 119 ? 28.517 9.947 -34.463 1.00 85.88 119 MET A CA 1
ATOM 935 C C . MET A 1 119 ? 28.578 8.567 -35.140 1.00 85.88 119 MET A C 1
ATOM 937 O O . MET A 1 119 ? 29.419 8.371 -36.020 1.00 85.88 119 MET A O 1
ATOM 941 N N . ARG A 1 120 ? 27.703 7.624 -34.761 1.00 85.12 120 ARG A N 1
ATOM 942 C CA . ARG A 1 120 ? 27.587 6.298 -35.394 1.00 85.12 120 ARG A CA 1
ATOM 943 C C . ARG A 1 120 ? 27.102 6.424 -36.842 1.00 85.12 120 ARG A C 1
ATOM 945 O O . ARG A 1 120 ? 27.777 5.941 -37.746 1.00 85.12 120 ARG A O 1
ATOM 952 N N . VAL A 1 121 ? 26.034 7.189 -37.067 1.00 85.94 121 VAL A N 1
ATOM 953 C CA . VAL A 1 121 ? 25.479 7.453 -38.407 1.00 85.94 121 VAL A CA 1
ATOM 954 C C . VAL A 1 121 ? 26.483 8.161 -39.320 1.00 85.94 121 VAL A C 1
ATOM 956 O O . VAL A 1 121 ? 26.672 7.756 -40.464 1.00 85.94 121 VAL A O 1
ATOM 959 N N . ALA A 1 122 ? 27.191 9.177 -38.817 1.00 84.50 122 ALA A N 1
ATOM 960 C CA . ALA A 1 122 ? 28.244 9.859 -39.575 1.00 84.50 122 ALA A CA 1
ATOM 961 C C . ALA A 1 122 ? 29.357 8.893 -40.029 1.00 84.50 122 ALA A C 1
ATOM 963 O O . ALA A 1 122 ? 29.826 8.949 -41.167 1.00 84.50 122 ALA A O 1
ATOM 964 N N . LYS A 1 123 ? 29.757 7.962 -39.151 1.00 83.94 123 LYS A N 1
ATOM 965 C CA . LYS A 1 123 ? 30.749 6.927 -39.466 1.00 83.94 123 LYS A CA 1
ATOM 966 C C . LYS A 1 123 ? 30.241 5.946 -40.530 1.00 83.94 123 LYS A C 1
ATOM 968 O O . LYS A 1 123 ? 31.006 5.597 -41.426 1.00 83.94 123 LYS A O 1
ATOM 973 N N . GLU A 1 124 ? 28.984 5.513 -40.449 1.00 85.19 124 GLU A N 1
ATOM 974 C CA . GLU A 1 124 ? 28.354 4.625 -41.441 1.00 85.19 124 GLU A CA 1
ATOM 975 C C . GLU A 1 124 ? 28.234 5.284 -42.820 1.00 85.19 124 GLU A C 1
ATOM 977 O O . GLU A 1 124 ? 28.450 4.631 -43.839 1.00 85.19 124 GLU A O 1
ATOM 982 N N . MET A 1 125 ? 27.998 6.599 -42.858 1.00 85.62 125 MET A N 1
ATOM 983 C CA . MET A 1 125 ? 27.998 7.400 -44.087 1.00 85.62 125 MET A CA 1
ATOM 984 C C . MET A 1 125 ? 29.403 7.671 -44.662 1.00 85.62 125 MET A C 1
ATOM 986 O O . MET A 1 125 ? 29.539 8.366 -45.668 1.00 85.62 125 MET A O 1
ATOM 990 N N . GLY A 1 126 ? 30.462 7.111 -44.065 1.00 78.62 126 GLY A N 1
ATOM 991 C CA . GLY A 1 126 ? 31.832 7.220 -44.572 1.00 78.62 126 GLY A CA 1
ATOM 992 C C . GLY A 1 126 ? 32.500 8.570 -44.303 1.00 78.62 126 GLY A C 1
ATOM 993 O O . GLY A 1 126 ? 33.561 8.857 -44.868 1.00 78.62 126 GLY A O 1
ATOM 994 N N . GLU A 1 127 ? 31.925 9.404 -43.433 1.00 79.88 127 GLU A N 1
ATOM 995 C CA . GLU A 1 127 ? 32.602 10.608 -42.964 1.00 79.88 127 GLU A CA 1
ATOM 996 C C . GLU A 1 127 ? 33.850 10.204 -42.164 1.00 79.88 127 GLU A C 1
ATOM 998 O O . GLU A 1 127 ? 33.854 9.198 -41.447 1.00 79.88 127 GLU A O 1
ATOM 1003 N N . ARG A 1 128 ? 34.943 10.977 -42.267 1.00 64.50 128 ARG A N 1
ATOM 1004 C CA . ARG A 1 128 ? 36.174 10.744 -41.484 1.00 64.50 128 ARG A CA 1
ATOM 1005 C C . ARG A 1 128 ? 35.943 11.099 -40.011 1.00 64.50 128 ARG A C 1
ATOM 1007 O O . ARG A 1 128 ? 36.500 12.063 -39.492 1.00 64.50 128 ARG A O 1
ATOM 1014 N N . GLY A 1 129 ? 35.109 10.321 -39.336 1.00 63.34 129 GLY A N 1
ATOM 1015 C CA . GLY A 1 129 ? 34.901 10.378 -37.902 1.00 63.34 129 GLY A CA 1
ATOM 1016 C C . GLY A 1 129 ? 36.078 9.745 -37.166 1.00 63.34 129 GLY A C 1
ATOM 1017 O O . GLY A 1 129 ? 36.603 8.700 -37.554 1.00 63.34 129 GLY A O 1
ATOM 1018 N N . ASN A 1 130 ? 36.502 10.368 -36.068 1.00 76.81 130 ASN A N 1
ATOM 1019 C CA . ASN A 1 130 ? 37.525 9.810 -35.193 1.00 76.81 130 ASN A CA 1
ATOM 1020 C C . ASN A 1 130 ? 36.958 8.573 -34.469 1.00 76.81 130 ASN A C 1
ATOM 1022 O O . ASN A 1 130 ? 36.280 8.701 -33.450 1.00 76.81 130 ASN A O 1
ATOM 1026 N N . SER A 1 131 ? 37.235 7.369 -34.986 1.00 77.19 131 SER A N 1
ATOM 1027 C CA . SER A 1 131 ? 36.708 6.111 -34.429 1.00 77.19 131 SER A CA 1
ATOM 1028 C C . SER A 1 131 ? 37.087 5.890 -32.958 1.00 77.19 131 SER A C 1
ATOM 1030 O O . SER A 1 131 ? 36.374 5.178 -32.254 1.00 77.19 131 SER A O 1
ATOM 1032 N N . ALA A 1 132 ? 38.172 6.504 -32.472 1.00 82.38 132 ALA A N 1
ATOM 1033 C CA . ALA A 1 132 ? 38.542 6.455 -31.060 1.00 82.38 132 ALA A CA 1
ATOM 1034 C C . ALA A 1 132 ? 37.663 7.372 -30.190 1.00 82.38 132 ALA A C 1
ATOM 1036 O O . ALA A 1 132 ? 37.418 7.063 -29.026 1.00 82.38 132 ALA A O 1
ATOM 1037 N N . ALA A 1 133 ? 37.170 8.487 -30.740 1.00 82.31 133 ALA A N 1
ATOM 1038 C CA . ALA A 1 133 ? 36.253 9.384 -30.041 1.00 82.31 133 ALA A CA 1
ATOM 1039 C C . ALA A 1 133 ? 34.854 8.769 -29.898 1.00 82.31 133 ALA A C 1
ATOM 1041 O O . ALA A 1 133 ? 34.275 8.867 -28.821 1.00 82.31 133 ALA A O 1
ATOM 1042 N N . LEU A 1 134 ? 34.353 8.091 -30.942 1.00 81.81 134 LEU A N 1
ATOM 1043 C CA . LEU A 1 134 ? 33.086 7.348 -30.879 1.00 81.81 134 LEU A CA 1
ATOM 1044 C C . LEU A 1 134 ? 33.146 6.258 -29.802 1.00 81.81 134 LEU A C 1
ATOM 1046 O O . LEU A 1 134 ? 32.314 6.256 -28.904 1.00 81.81 134 LEU A O 1
ATOM 1050 N N . LYS A 1 135 ? 34.192 5.421 -29.819 1.00 84.06 135 LYS A N 1
ATOM 1051 C CA . LYS A 1 135 ? 34.349 4.331 -28.846 1.00 84.06 135 LYS A CA 1
ATOM 1052 C C . LYS A 1 135 ? 34.381 4.832 -27.394 1.00 84.06 135 LYS A C 1
ATOM 1054 O O . LYS A 1 135 ? 33.706 4.284 -26.534 1.00 84.06 135 LYS A O 1
ATOM 1059 N N . ARG A 1 136 ? 35.103 5.928 -27.121 1.00 85.25 136 ARG A N 1
ATOM 1060 C CA . ARG A 1 136 ? 35.124 6.554 -25.783 1.00 85.25 136 ARG A CA 1
ATOM 1061 C C . ARG A 1 136 ? 33.768 7.128 -25.372 1.00 85.25 136 ARG A C 1
ATOM 1063 O O . ARG A 1 136 ? 33.469 7.171 -24.184 1.00 85.25 136 ARG A O 1
ATOM 1070 N N . ALA A 1 137 ? 32.990 7.644 -26.322 1.00 82.31 137 ALA A N 1
ATOM 1071 C CA . ALA A 1 137 ? 31.662 8.179 -26.042 1.00 82.31 137 ALA A CA 1
ATOM 1072 C C . ALA A 1 137 ? 30.657 7.051 -25.751 1.00 82.31 137 ALA A C 1
ATOM 1074 O O . ALA A 1 137 ? 29.871 7.184 -24.818 1.00 82.31 137 ALA A O 1
ATOM 1075 N N . GLU A 1 138 ? 30.743 5.934 -26.480 1.00 82.12 138 GLU A N 1
ATOM 1076 C CA . GLU A 1 138 ? 29.970 4.710 -26.225 1.00 82.12 138 GLU A CA 1
ATOM 1077 C C . GLU A 1 138 ? 30.295 4.114 -24.847 1.00 82.12 138 GLU A C 1
ATOM 1079 O O . GLU A 1 138 ? 29.384 3.863 -24.064 1.00 82.12 138 GLU A O 1
ATOM 1084 N N . GLU A 1 139 ? 31.580 3.980 -24.499 1.00 85.38 139 GLU A N 1
ATOM 1085 C CA . GLU A 1 139 ? 32.014 3.486 -23.180 1.00 85.38 139 GLU A CA 1
ATOM 1086 C C . GLU A 1 139 ? 31.502 4.377 -22.036 1.00 85.38 139 GLU A C 1
ATOM 1088 O O . GLU A 1 139 ? 30.975 3.876 -21.043 1.00 85.38 139 GLU A O 1
ATOM 1093 N N . LYS A 1 140 ? 31.593 5.707 -22.183 1.00 86.00 140 LYS A N 1
ATOM 1094 C CA . LYS A 1 140 ? 31.075 6.654 -21.182 1.00 86.00 140 LYS A CA 1
ATOM 1095 C C . LYS A 1 140 ? 29.561 6.579 -21.025 1.00 86.00 140 LYS A C 1
ATOM 1097 O O . LYS A 1 140 ? 29.070 6.670 -19.904 1.00 86.00 140 LYS A O 1
ATOM 1102 N N . LEU A 1 141 ? 28.828 6.457 -22.131 1.00 82.81 141 LEU A N 1
ATOM 1103 C CA . LEU A 1 141 ? 27.374 6.338 -22.098 1.00 82.81 141 LEU A CA 1
ATOM 1104 C C . LEU A 1 141 ? 26.957 5.020 -21.439 1.00 82.81 141 LEU A C 1
ATOM 1106 O O . LEU A 1 141 ? 26.126 5.041 -20.541 1.00 82.81 141 LEU A O 1
ATOM 1110 N N . SER A 1 142 ? 27.584 3.906 -21.822 1.00 82.06 142 SER A N 1
ATOM 1111 C CA . SER A 1 142 ? 27.335 2.590 -21.226 1.00 82.06 142 SER A CA 1
ATOM 1112 C C . SER A 1 142 ? 27.587 2.601 -19.714 1.00 82.06 142 SER A C 1
ATOM 1114 O O . SER A 1 142 ? 26.724 2.182 -18.946 1.00 82.06 142 SER A O 1
ATOM 1116 N N . GLN A 1 143 ? 28.702 3.189 -19.266 1.00 83.75 143 GLN A N 1
ATOM 1117 C CA . GLN A 1 143 ? 28.999 3.330 -17.839 1.00 83.75 143 GLN A CA 1
ATOM 1118 C C . GLN A 1 143 ? 27.970 4.207 -17.108 1.00 83.75 143 GLN A C 1
ATOM 1120 O O . GLN A 1 143 ? 27.566 3.882 -15.995 1.00 83.75 143 GLN A O 1
ATOM 1125 N N . ALA A 1 144 ? 27.533 5.308 -17.727 1.00 81.00 144 ALA A N 1
ATOM 1126 C CA . ALA A 1 144 ? 26.543 6.209 -17.143 1.00 81.00 144 ALA A CA 1
ATOM 1127 C C . ALA A 1 144 ? 25.136 5.598 -17.067 1.00 81.00 144 ALA A C 1
ATOM 1129 O O . ALA A 1 144 ? 24.359 6.005 -16.205 1.00 81.00 144 ALA A O 1
ATOM 1130 N N . LEU A 1 145 ? 24.796 4.673 -17.968 1.00 77.75 145 LEU A N 1
ATOM 1131 C CA . LEU A 1 145 ? 23.527 3.945 -17.953 1.00 77.75 145 LEU A CA 1
ATOM 1132 C C . LEU A 1 145 ? 23.544 2.807 -16.926 1.00 77.75 145 LEU A C 1
ATOM 1134 O O . LEU A 1 145 ? 22.570 2.649 -16.201 1.00 77.75 145 LEU A O 1
ATOM 1138 N N . ALA A 1 146 ? 24.667 2.101 -16.770 1.00 75.81 146 ALA A N 1
ATOM 1139 C CA . ALA A 1 146 ? 24.811 1.066 -15.743 1.00 75.81 146 ALA A CA 1
ATOM 1140 C C . ALA A 1 146 ? 24.666 1.623 -14.313 1.00 75.81 146 ALA A C 1
ATOM 1142 O O . ALA A 1 146 ? 23.979 1.033 -13.484 1.00 75.81 146 ALA A O 1
ATOM 1143 N N . THR A 1 147 ? 25.246 2.794 -14.025 1.00 78.12 147 THR A N 1
ATOM 1144 C CA . THR A 1 147 ? 25.088 3.442 -12.709 1.00 78.12 147 THR A CA 1
ATOM 1145 C C . THR A 1 147 ? 23.668 3.950 -12.455 1.00 78.1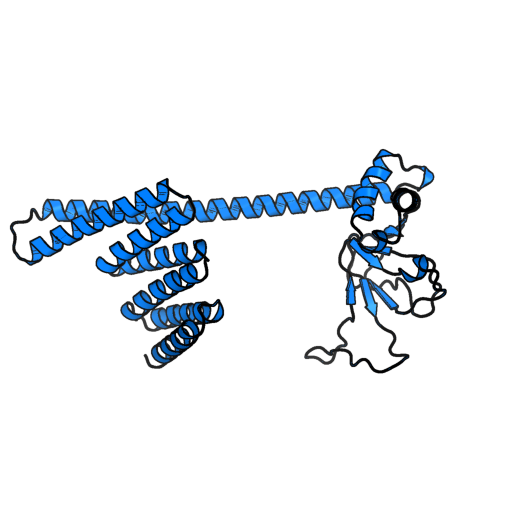2 147 THR A C 1
ATOM 1147 O O . THR A 1 147 ? 23.238 4.001 -11.310 1.00 78.12 147 THR A O 1
ATOM 1150 N N . ALA A 1 148 ? 22.914 4.291 -13.507 1.00 68.00 148 ALA A N 1
ATOM 1151 C CA . ALA A 1 148 ? 21.520 4.729 -13.398 1.00 68.00 148 ALA A CA 1
ATOM 1152 C C . ALA A 1 148 ? 20.628 3.674 -12.747 1.00 68.00 148 ALA A C 1
ATOM 1154 O O . ALA A 1 148 ? 19.825 3.988 -11.873 1.00 68.00 148 ALA A O 1
ATOM 1155 N N . HIS A 1 149 ? 20.792 2.441 -13.217 1.00 67.12 149 HIS A N 1
ATOM 1156 C CA . HIS A 1 149 ? 20.015 1.296 -12.785 1.00 67.12 149 HIS A CA 1
ATOM 1157 C C . HIS A 1 149 ? 20.315 0.960 -11.319 1.00 67.12 149 HIS A C 1
ATOM 1159 O O . HIS A 1 149 ? 19.409 0.744 -10.521 1.00 67.12 149 HIS A O 1
ATOM 1165 N N . GLU A 1 150 ? 21.591 1.011 -10.929 1.00 71.25 150 GLU A N 1
ATOM 1166 C CA . GLU A 1 150 ? 22.004 0.764 -9.546 1.00 71.25 150 GLU A CA 1
ATOM 1167 C C . GLU A 1 150 ? 21.469 1.829 -8.569 1.00 71.25 150 GLU A C 1
ATOM 1169 O O . GLU A 1 150 ? 21.037 1.496 -7.464 1.00 71.25 150 GLU A O 1
ATOM 1174 N N . ASP A 1 151 ? 21.464 3.103 -8.974 1.00 71.94 151 ASP A N 1
ATOM 1175 C CA . ASP A 1 151 ? 20.937 4.202 -8.155 1.00 71.94 151 ASP A CA 1
ATOM 1176 C C . ASP A 1 151 ? 19.412 4.101 -7.968 1.00 71.94 151 ASP A C 1
ATOM 1178 O O . ASP A 1 151 ? 18.911 4.351 -6.869 1.00 71.94 151 ASP A O 1
ATOM 1182 N N . GLN A 1 152 ? 18.674 3.683 -9.004 1.00 70.50 152 GLN A N 1
ATOM 1183 C CA . GLN A 1 152 ? 17.233 3.430 -8.911 1.00 70.50 152 GLN A CA 1
ATOM 1184 C C . GLN A 1 152 ? 16.929 2.269 -7.965 1.00 70.50 152 GLN A C 1
ATOM 1186 O O . GLN A 1 152 ? 16.070 2.417 -7.094 1.00 70.50 152 GLN A O 1
ATOM 1191 N N . LEU A 1 153 ? 17.635 1.141 -8.113 1.00 68.62 153 LEU A N 1
ATOM 1192 C CA . LEU A 1 153 ? 17.411 -0.040 -7.280 1.00 68.62 153 LEU A CA 1
ATOM 1193 C C . LEU A 1 153 ? 17.591 0.317 -5.799 1.00 68.62 153 LEU A C 1
ATOM 1195 O O . LEU A 1 153 ? 16.731 0.027 -4.974 1.00 68.62 153 LEU A O 1
ATOM 1199 N N . LYS A 1 154 ? 18.660 1.060 -5.476 1.00 75.00 154 LYS A N 1
ATOM 1200 C CA . LYS A 1 154 ? 18.918 1.559 -4.117 1.00 75.00 154 LYS A CA 1
ATOM 1201 C C . LYS A 1 154 ? 17.816 2.487 -3.615 1.00 75.00 154 LYS A C 1
ATOM 1203 O O . LYS A 1 154 ? 17.445 2.407 -2.447 1.00 75.00 154 LYS A O 1
ATOM 1208 N N . GLN A 1 155 ? 17.299 3.375 -4.463 1.00 72.56 155 GLN A N 1
ATOM 1209 C CA . GLN A 1 155 ? 16.230 4.290 -4.068 1.00 72.56 155 GLN A CA 1
ATOM 1210 C C . GLN A 1 155 ? 14.918 3.543 -3.779 1.00 72.56 155 GLN A C 1
ATOM 1212 O O . GLN A 1 155 ? 14.260 3.859 -2.790 1.00 72.56 155 GLN A O 1
ATOM 1217 N N . GLN A 1 156 ? 14.570 2.536 -4.586 1.00 71.06 156 GLN A N 1
ATOM 1218 C CA . GLN A 1 156 ? 13.393 1.690 -4.365 1.00 71.06 156 GLN A CA 1
ATOM 1219 C C . GLN A 1 156 ? 13.522 0.856 -3.084 1.00 71.06 156 GLN A C 1
ATOM 1221 O O . GLN A 1 156 ? 12.590 0.826 -2.284 1.00 71.06 156 GLN A O 1
ATOM 1226 N N . THR A 1 157 ? 14.683 0.236 -2.846 1.00 73.25 157 THR A N 1
ATOM 1227 C CA . THR A 1 157 ? 14.922 -0.556 -1.629 1.00 73.25 157 THR A CA 1
ATOM 1228 C C . THR A 1 157 ? 14.833 0.301 -0.369 1.00 73.25 157 THR A C 1
ATOM 1230 O O . THR A 1 157 ? 14.113 -0.053 0.558 1.00 73.25 157 THR A O 1
ATOM 1233 N N . ASN A 1 158 ? 15.489 1.465 -0.353 1.00 78.12 158 ASN A N 1
ATOM 1234 C CA . ASN A 1 158 ? 15.464 2.352 0.811 1.00 78.12 158 ASN A CA 1
ATOM 1235 C C . ASN A 1 158 ? 14.046 2.854 1.130 1.00 78.12 158 ASN A C 1
ATOM 1237 O O . ASN A 1 158 ? 13.697 2.995 2.299 1.00 78.12 158 ASN A O 1
ATOM 1241 N N . GLN A 1 159 ? 13.234 3.128 0.101 1.00 74.81 159 GLN A N 1
ATOM 1242 C CA . GLN A 1 159 ? 11.850 3.560 0.290 1.00 74.81 159 GLN A CA 1
ATOM 1243 C C . GLN A 1 159 ? 10.989 2.431 0.873 1.00 74.81 159 GLN A C 1
ATOM 1245 O O . GLN A 1 159 ? 10.267 2.663 1.838 1.00 74.81 159 GLN A O 1
ATOM 1250 N N . ALA A 1 160 ? 11.120 1.206 0.350 1.00 74.81 160 ALA A N 1
ATOM 1251 C CA . ALA A 1 160 ? 10.396 0.043 0.862 1.00 74.81 160 ALA A CA 1
ATOM 1252 C C . ALA A 1 160 ? 10.756 -0.272 2.325 1.00 74.81 160 ALA A C 1
ATOM 1254 O O . ALA A 1 160 ? 9.864 -0.488 3.142 1.00 74.81 160 ALA A O 1
ATOM 1255 N N . GLU A 1 161 ? 12.045 -0.230 2.678 1.00 84.00 161 GLU A N 1
ATOM 1256 C CA . GLU A 1 161 ? 12.507 -0.422 4.060 1.00 84.00 161 GLU A CA 1
ATOM 1257 C C . GLU A 1 161 ? 11.979 0.670 5.005 1.00 84.00 161 GLU A C 1
ATOM 1259 O O . GLU A 1 161 ? 11.636 0.402 6.158 1.00 84.00 161 GLU A O 1
ATOM 1264 N N . GLU A 1 162 ? 11.902 1.919 4.538 1.00 85.19 162 GLU A N 1
ATOM 1265 C CA . GLU A 1 162 ? 11.359 3.019 5.333 1.00 85.19 162 GLU A CA 1
ATOM 1266 C C . GLU A 1 162 ? 9.847 2.882 5.556 1.00 85.19 162 GLU A C 1
ATOM 1268 O O . GLU A 1 162 ? 9.369 3.144 6.665 1.00 85.19 162 GLU A O 1
ATOM 1273 N N . ASP A 1 163 ? 9.103 2.458 4.537 1.00 78.56 163 ASP A N 1
ATOM 1274 C CA . ASP A 1 163 ? 7.661 2.239 4.633 1.00 78.56 163 ASP A CA 1
ATOM 1275 C C . ASP A 1 163 ? 7.336 1.029 5.522 1.00 78.56 163 ASP A C 1
ATOM 1277 O O . ASP A 1 163 ? 6.448 1.116 6.375 1.00 78.56 163 ASP A O 1
ATOM 1281 N N . GLU A 1 164 ? 8.115 -0.055 5.428 1.00 83.88 164 GLU A N 1
ATOM 1282 C CA . GLU A 1 164 ? 8.007 -1.202 6.335 1.00 83.88 164 GLU A CA 1
ATOM 1283 C C . GLU A 1 164 ? 8.295 -0.792 7.786 1.00 83.88 164 GLU A C 1
ATOM 1285 O O . GLU A 1 164 ? 7.524 -1.125 8.690 1.00 83.88 164 GLU A O 1
ATOM 1290 N N . ARG A 1 165 ? 9.348 0.004 8.020 1.00 90.62 165 ARG A N 1
ATOM 1291 C CA . ARG A 1 165 ? 9.663 0.518 9.360 1.00 90.62 165 ARG A CA 1
ATOM 1292 C C . ARG A 1 165 ? 8.527 1.375 9.919 1.00 90.62 165 ARG A C 1
ATOM 1294 O O . ARG A 1 165 ? 8.138 1.182 11.067 1.00 90.62 165 ARG A O 1
ATOM 1301 N N . LYS A 1 166 ? 7.962 2.291 9.122 1.00 87.94 166 LYS A N 1
ATOM 1302 C CA . LYS A 1 166 ? 6.814 3.120 9.538 1.00 87.94 166 LYS A CA 1
ATOM 1303 C C . LYS A 1 166 ? 5.590 2.270 9.872 1.00 87.94 166 LYS A C 1
ATOM 1305 O O . LYS A 1 166 ? 4.895 2.562 10.843 1.00 87.94 166 LYS A O 1
ATOM 1310 N N . MET A 1 167 ? 5.332 1.217 9.096 1.00 82.44 167 MET A N 1
ATOM 1311 C CA . MET A 1 167 ? 4.237 0.285 9.359 1.00 82.44 167 MET A CA 1
ATOM 1312 C C . MET A 1 167 ? 4.451 -0.478 10.673 1.00 82.44 167 MET A C 1
ATOM 1314 O O . MET A 1 167 ? 3.526 -0.567 11.481 1.00 82.44 167 MET A O 1
ATOM 1318 N N . GLN A 1 168 ? 5.667 -0.973 10.920 1.00 79.69 168 GLN A N 1
ATOM 1319 C CA . GLN A 1 168 ? 6.023 -1.651 12.170 1.00 79.69 168 GLN A CA 1
ATOM 1320 C C . GLN A 1 168 ? 5.920 -0.714 13.381 1.00 79.69 168 GLN A C 1
ATOM 1322 O O . GLN A 1 168 ? 5.340 -1.093 14.396 1.00 79.69 168 GLN A O 1
ATOM 1327 N N . GLU A 1 169 ? 6.414 0.522 13.274 1.00 90.50 169 GLU A N 1
ATOM 1328 C CA . GLU A 1 169 ? 6.297 1.537 14.329 1.00 90.50 169 GLU A CA 1
ATOM 1329 C C . GLU A 1 169 ? 4.825 1.864 14.635 1.00 90.50 169 GLU A C 1
ATOM 1331 O O . GLU A 1 169 ? 4.428 1.888 15.801 1.00 90.50 169 GLU A O 1
ATOM 1336 N N . ALA A 1 170 ? 3.986 2.037 13.607 1.00 80.44 170 ALA A N 1
ATOM 1337 C CA . ALA A 1 170 ? 2.554 2.286 13.777 1.00 80.44 170 ALA A CA 1
ATOM 1338 C C . ALA A 1 170 ? 1.815 1.088 14.398 1.00 80.44 170 ALA A C 1
ATOM 1340 O O . ALA A 1 170 ? 0.906 1.266 15.214 1.00 80.44 170 ALA A O 1
ATOM 1341 N N . MET A 1 171 ? 2.193 -0.139 14.029 1.00 78.44 171 MET A N 1
ATOM 1342 C CA . MET A 1 171 ? 1.641 -1.360 14.614 1.00 78.44 171 MET A CA 1
ATOM 1343 C C . MET A 1 171 ? 2.040 -1.501 16.085 1.00 78.44 171 MET A C 1
ATOM 1345 O O . MET A 1 171 ? 1.182 -1.780 16.923 1.00 78.44 171 MET A O 1
ATOM 1349 N N . GLN A 1 172 ? 3.304 -1.236 16.417 1.00 80.44 172 GLN A N 1
ATOM 1350 C CA . GLN A 1 172 ? 3.775 -1.262 17.798 1.00 80.44 172 GLN A CA 1
ATOM 1351 C C . GLN A 1 172 ? 3.064 -0.204 18.650 1.00 80.44 172 GLN A C 1
ATOM 1353 O O . GLN A 1 172 ? 2.615 -0.504 19.752 1.00 80.44 172 GLN A O 1
ATOM 1358 N N . GLU A 1 173 ? 2.867 1.008 18.123 1.00 85.19 173 GLU A N 1
ATOM 1359 C CA . GLU A 1 173 ? 2.120 2.052 18.827 1.00 85.19 173 GLU A CA 1
ATOM 1360 C C . GLU A 1 173 ? 0.664 1.631 19.105 1.00 85.19 173 GLU A C 1
ATOM 1362 O O . GLU A 1 173 ? 0.132 1.899 20.186 1.00 85.19 173 GLU A O 1
ATOM 1367 N N . LYS A 1 174 ? 0.005 0.946 18.159 1.00 79.75 174 LYS A N 1
ATOM 1368 C CA . LYS A 1 174 ? -1.345 0.395 18.369 1.00 79.75 174 LYS A CA 1
ATOM 1369 C C . LYS A 1 174 ? -1.368 -0.649 19.489 1.00 79.75 174 LYS A C 1
ATOM 1371 O O . LYS A 1 174 ? -2.256 -0.583 20.340 1.00 79.75 174 LYS A O 1
ATOM 1376 N N . LEU A 1 175 ? -0.396 -1.561 19.520 1.00 77.31 175 LEU A N 1
ATOM 1377 C CA . LEU A 1 175 ? -0.285 -2.582 20.568 1.00 77.31 175 LEU A CA 1
ATOM 1378 C C . LEU A 1 175 ? -0.060 -1.953 21.951 1.00 77.31 175 LEU A C 1
ATOM 1380 O O . LEU A 1 175 ? -0.790 -2.265 22.892 1.00 77.31 175 LEU A O 1
ATOM 1384 N N . ASP A 1 176 ? 0.860 -0.991 22.064 1.00 82.12 176 ASP A N 1
ATOM 1385 C CA . ASP A 1 176 ? 1.157 -0.296 23.326 1.00 82.12 176 ASP A CA 1
ATOM 1386 C C . ASP A 1 176 ? -0.066 0.477 23.868 1.00 82.12 176 ASP A C 1
ATOM 1388 O O . ASP A 1 176 ? -0.291 0.583 25.088 1.00 82.12 176 ASP A O 1
ATOM 1392 N N . ARG A 1 177 ? -0.887 1.027 22.959 1.00 82.44 177 ARG A N 1
ATOM 1393 C CA . ARG A 1 177 ? -2.166 1.670 23.298 1.00 82.44 177 ARG A CA 1
ATOM 1394 C C . ARG A 1 177 ? -3.149 0.650 23.875 1.00 82.44 177 ARG A C 1
ATOM 1396 O O . ARG A 1 177 ? -3.675 0.899 24.962 1.00 82.44 177 ARG A O 1
ATOM 1403 N N . ILE A 1 178 ? -3.356 -0.483 23.200 1.00 78.69 178 ILE A N 1
ATOM 1404 C CA . ILE A 1 178 ? -4.244 -1.572 23.648 1.00 78.69 178 ILE A CA 1
ATOM 1405 C C . ILE A 1 178 ? -3.809 -2.101 25.021 1.00 78.69 178 ILE A C 1
ATOM 1407 O O . ILE A 1 178 ? -4.615 -2.123 25.954 1.00 78.69 178 ILE A O 1
ATOM 1411 N N . GLU A 1 179 ? -2.521 -2.396 25.209 1.00 83.44 179 GLU A N 1
ATOM 1412 C CA . GLU A 1 179 ? -1.987 -2.871 26.493 1.00 83.44 179 GLU A CA 1
ATOM 1413 C C . GLU A 1 179 ? -2.252 -1.868 27.627 1.00 83.44 179 GLU A C 1
ATOM 1415 O O . GLU A 1 179 ? -2.649 -2.221 28.746 1.00 83.44 179 GLU A O 1
ATOM 1420 N N . THR A 1 180 ? -2.093 -0.575 27.332 1.00 86.25 180 THR A N 1
ATOM 1421 C CA . THR A 1 180 ? -2.403 0.484 28.290 1.00 86.25 180 THR A CA 1
ATOM 1422 C C . THR A 1 180 ? -3.886 0.508 28.662 1.00 86.25 180 THR A C 1
ATOM 1424 O O . THR A 1 180 ? -4.185 0.705 29.845 1.00 86.25 180 THR A O 1
ATOM 1427 N N . PHE A 1 181 ? -4.799 0.291 27.711 1.00 84.62 181 PHE A N 1
ATOM 1428 C CA . PHE A 1 181 ? -6.239 0.207 27.972 1.00 84.62 181 PHE A CA 1
ATOM 1429 C C . PHE A 1 181 ? -6.599 -0.972 28.863 1.00 84.62 181 PHE A C 1
ATOM 1431 O O . PHE A 1 181 ? -7.236 -0.776 29.901 1.00 84.62 181 PHE A O 1
ATOM 1438 N N . ILE A 1 182 ? -6.124 -2.166 28.519 1.00 84.69 182 ILE A N 1
ATOM 1439 C CA . ILE A 1 182 ? -6.370 -3.389 29.289 1.00 84.69 182 ILE A CA 1
ATOM 1440 C C . ILE A 1 182 ? -5.885 -3.214 30.728 1.00 84.69 182 ILE A C 1
ATOM 1442 O O . ILE A 1 182 ? -6.609 -3.494 31.683 1.00 84.69 182 ILE A O 1
ATOM 1446 N N . ARG A 1 183 ? -4.675 -2.670 30.914 1.00 89.31 183 ARG A N 1
ATOM 1447 C CA . ARG A 1 183 ? -4.120 -2.399 32.248 1.00 89.31 183 ARG A CA 1
ATOM 1448 C C . ARG A 1 183 ? -4.997 -1.453 33.071 1.00 89.31 183 ARG A C 1
ATOM 1450 O O . ARG A 1 183 ? -5.054 -1.589 34.292 1.00 89.31 183 ARG A O 1
ATOM 1457 N N . ILE A 1 184 ? -5.645 -0.479 32.434 1.00 91.06 184 ILE A N 1
ATOM 1458 C CA . ILE A 1 184 ? -6.564 0.443 33.108 1.00 91.06 184 ILE A CA 1
ATOM 1459 C C . ILE A 1 184 ? -7.876 -0.256 33.463 1.00 91.06 184 ILE A C 1
ATOM 1461 O O . ILE A 1 184 ? -8.344 -0.115 34.591 1.00 91.06 184 ILE A O 1
ATOM 1465 N N . LEU A 1 185 ? -8.461 -1.007 32.532 1.00 88.38 185 LEU A N 1
ATOM 1466 C CA . LEU A 1 185 ? -9.743 -1.677 32.747 1.00 88.38 185 LEU A CA 1
ATOM 1467 C C . LEU A 1 185 ? -9.649 -2.815 33.770 1.00 88.38 185 LEU A C 1
ATOM 1469 O O . LEU A 1 185 ? -10.608 -3.046 34.501 1.00 88.38 185 LEU A O 1
ATOM 1473 N N . LYS A 1 186 ? -8.472 -3.443 33.907 1.00 89.25 186 LYS A N 1
ATOM 1474 C CA . LYS A 1 186 ? -8.155 -4.387 34.993 1.00 89.25 186 LYS A CA 1
ATOM 1475 C C . LYS A 1 186 ? -8.169 -3.741 36.386 1.00 89.25 186 LYS A C 1
ATOM 1477 O O . LYS A 1 186 ? -8.215 -4.460 37.383 1.00 89.25 186 LYS A O 1
ATOM 1482 N N . LYS A 1 187 ? -8.134 -2.405 36.495 1.00 90.50 187 LYS A N 1
ATOM 1483 C CA . LYS A 1 187 ? -8.376 -1.717 37.773 1.00 90.50 187 LYS A CA 1
ATOM 1484 C C . LYS A 1 187 ? -9.877 -1.733 38.089 1.00 90.50 187 LYS A C 1
ATOM 1486 O O . LYS A 1 187 ? -10.670 -1.434 37.188 1.00 90.50 187 LYS A O 1
ATOM 1491 N N . PRO A 1 188 ? -10.270 -1.961 39.357 1.00 89.31 188 PRO A N 1
ATOM 1492 C CA . PRO A 1 188 ? -11.649 -1.769 39.793 1.00 89.31 188 PRO A CA 1
ATOM 1493 C C . PRO A 1 188 ? -12.161 -0.359 39.442 1.00 89.31 188 PRO A C 1
ATOM 1495 O O . PRO A 1 188 ? -11.374 0.593 39.553 1.00 89.31 188 PRO A O 1
ATOM 1498 N N . PRO A 1 189 ? -13.442 -0.198 39.055 1.00 90.94 189 PRO A N 1
ATOM 1499 C CA . PRO A 1 189 ? -14.066 1.097 38.762 1.00 90.94 189 PRO A CA 1
ATOM 1500 C C . PRO A 1 189 ? -13.736 2.201 39.774 1.00 90.94 189 PRO A C 1
ATOM 1502 O O . PRO A 1 189 ? -13.404 3.327 39.402 1.00 90.94 189 PRO A O 1
ATOM 1505 N N . GLU A 1 190 ? -13.736 1.866 41.064 1.00 90.25 190 GLU A N 1
ATOM 1506 C CA . GLU A 1 190 ? -13.523 2.797 42.177 1.00 90.25 190 GLU A CA 1
ATOM 1507 C C . GLU A 1 190 ? -12.068 3.278 42.293 1.00 90.25 190 GLU A C 1
ATOM 1509 O O . GLU A 1 190 ? -11.792 4.275 42.960 1.00 90.25 190 GLU A O 1
ATOM 1514 N N . GLN A 1 191 ? -11.126 2.570 41.664 1.00 93.19 191 GLN A N 1
ATOM 1515 C CA . GLN A 1 191 ? -9.691 2.860 41.713 1.00 93.19 191 GLN A CA 1
ATOM 1516 C C . GLN A 1 191 ? -9.182 3.585 40.460 1.00 93.19 191 GLN A C 1
ATOM 1518 O O . GLN A 1 191 ? -7.990 3.899 40.370 1.00 93.19 191 GLN A O 1
ATOM 1523 N N . ARG A 1 192 ? -10.051 3.853 39.478 1.00 94.00 192 ARG A N 1
ATOM 1524 C CA . ARG A 1 192 ? -9.661 4.553 38.250 1.00 94.00 192 ARG A CA 1
ATOM 1525 C C . ARG A 1 192 ? -9.518 6.043 38.502 1.00 94.00 192 ARG A C 1
ATOM 1527 O O . ARG A 1 192 ? -10.409 6.712 39.018 1.00 94.00 192 ARG A O 1
ATOM 1534 N N . THR A 1 193 ? -8.371 6.569 38.107 1.00 95.19 193 THR A N 1
ATOM 1535 C CA . THR A 1 193 ? -8.055 7.991 38.234 1.00 95.19 193 THR A CA 1
ATOM 1536 C C . THR A 1 193 ? -8.566 8.773 37.022 1.00 95.19 193 THR A C 1
ATOM 1538 O O . THR A 1 193 ? -8.777 8.211 35.952 1.00 95.19 193 THR A O 1
ATOM 1541 N N . GLU A 1 194 ? -8.726 10.092 37.131 1.00 94.56 194 GLU A N 1
ATOM 1542 C CA . GLU A 1 194 ? -9.148 10.922 35.988 1.00 94.56 194 GLU A CA 1
ATOM 1543 C C . GLU A 1 194 ? -8.237 10.777 34.740 1.00 94.56 194 GLU A C 1
ATOM 1545 O O . GLU A 1 194 ? -8.763 10.719 33.626 1.00 94.56 194 GLU A O 1
ATOM 1550 N N . PRO A 1 195 ? -6.897 10.638 34.870 1.00 94.94 195 PRO A N 1
ATOM 1551 C CA . PRO A 1 195 ? -6.030 10.264 33.750 1.00 94.94 195 PRO A CA 1
ATOM 1552 C C . PRO A 1 195 ? -6.370 8.914 33.108 1.00 94.94 195 PRO A C 1
ATOM 1554 O O . PRO A 1 195 ? -6.265 8.785 31.890 1.00 94.94 195 PRO A O 1
ATOM 1557 N N . ASP A 1 196 ? -6.779 7.922 33.903 1.00 92.88 196 ASP A N 1
ATOM 1558 C CA . ASP A 1 196 ? -7.215 6.618 33.397 1.00 92.88 196 ASP A CA 1
ATOM 1559 C C . ASP A 1 196 ? -8.503 6.765 32.569 1.00 92.88 196 ASP A C 1
ATOM 1561 O O . ASP A 1 196 ? -8.582 6.270 31.446 1.00 92.88 196 ASP A O 1
ATOM 1565 N N . ILE A 1 197 ? -9.476 7.526 33.085 1.00 92.56 197 ILE A N 1
ATOM 1566 C CA . ILE A 1 197 ? -10.741 7.816 32.393 1.00 92.56 197 ILE A CA 1
ATOM 1567 C C . ILE A 1 197 ? -10.499 8.582 31.094 1.00 92.56 197 ILE A C 1
ATOM 1569 O O . ILE A 1 197 ? -11.108 8.271 30.078 1.00 92.56 197 ILE A O 1
ATOM 1573 N N . ASN A 1 198 ? -9.592 9.561 31.093 1.00 92.00 198 ASN A N 1
ATOM 1574 C CA . ASN A 1 198 ? -9.265 10.326 29.889 1.00 92.00 198 ASN A CA 1
ATOM 1575 C C . ASN A 1 198 ? -8.647 9.463 28.792 1.00 92.00 198 ASN A C 1
ATOM 1577 O O . ASN A 1 198 ? -8.895 9.736 27.623 1.00 92.00 198 ASN A O 1
ATOM 1581 N N . LYS A 1 199 ? -7.868 8.439 29.158 1.00 89.62 199 LYS A N 1
ATOM 1582 C CA . LYS A 1 199 ? -7.370 7.467 28.187 1.00 89.62 199 LYS A CA 1
ATOM 1583 C C . LYS A 1 199 ? -8.539 6.678 27.619 1.00 89.62 199 LYS A C 1
ATOM 1585 O O . LYS A 1 199 ? -8.762 6.771 26.420 1.00 89.62 199 LYS A O 1
ATOM 1590 N N . LEU A 1 200 ? -9.315 5.980 28.455 1.00 87.88 200 LEU A N 1
ATOM 1591 C CA . LEU A 1 200 ? -10.460 5.164 28.006 1.00 87.88 200 LEU A CA 1
ATOM 1592 C C . LEU A 1 200 ? -11.436 5.942 27.121 1.00 87.88 200 LEU A C 1
ATOM 1594 O O . LEU A 1 200 ? -11.917 5.436 26.110 1.00 87.88 200 LEU A O 1
ATOM 1598 N N . PHE A 1 201 ? -11.667 7.203 27.475 1.00 88.88 201 PHE A N 1
ATOM 1599 C CA . PHE A 1 201 ? -12.545 8.093 26.738 1.00 88.88 201 PHE A CA 1
ATOM 1600 C C . PHE A 1 201 ? -12.121 8.276 25.275 1.00 88.88 201 PHE A C 1
ATOM 1602 O O . PHE A 1 201 ? -12.995 8.376 24.428 1.00 88.88 201 PHE A O 1
ATOM 1609 N N . GLN A 1 202 ? -10.823 8.251 24.952 1.00 85.12 202 GLN A N 1
ATOM 1610 C CA . GLN A 1 202 ? -10.347 8.358 23.565 1.00 85.12 202 GLN A CA 1
ATOM 1611 C C . GLN A 1 202 ? -10.798 7.187 22.682 1.00 85.12 202 GLN A C 1
ATOM 1613 O O . GLN A 1 202 ? -10.863 7.346 21.470 1.00 85.12 202 GLN A O 1
ATOM 1618 N N . VAL A 1 203 ? -11.100 6.019 23.257 1.00 80.31 203 VAL A N 1
ATOM 1619 C CA . VAL A 1 203 ? -11.630 4.869 22.504 1.00 80.31 203 VAL A CA 1
ATOM 1620 C C . VAL A 1 203 ? -13.138 4.989 22.384 1.00 80.31 203 VAL A C 1
ATOM 1622 O O . VAL A 1 203 ? -13.662 5.000 21.278 1.00 80.31 203 VAL A O 1
ATOM 1625 N N . ILE A 1 204 ? -13.823 5.171 23.517 1.00 84.06 204 ILE A N 1
ATOM 1626 C CA . ILE A 1 204 ? -15.289 5.279 23.572 1.00 84.06 204 ILE A CA 1
ATOM 1627 C C . ILE A 1 204 ? -15.811 6.459 22.736 1.00 84.06 204 ILE A C 1
ATOM 1629 O O . ILE A 1 204 ? -16.907 6.394 22.186 1.00 84.06 204 ILE A O 1
ATOM 1633 N N . GLU A 1 205 ? -15.041 7.545 22.621 1.00 86.06 205 GLU A N 1
ATOM 1634 C CA . GLU A 1 205 ? -15.400 8.702 21.795 1.00 86.06 205 GLU A CA 1
ATOM 1635 C C . GLU A 1 205 ? -15.484 8.364 20.301 1.00 86.06 205 GLU A C 1
ATOM 1637 O O . GLU A 1 205 ? -16.293 8.988 19.627 1.00 86.06 205 GLU A O 1
ATOM 1642 N N . ASN A 1 206 ? -14.735 7.363 19.822 1.00 83.00 206 ASN A N 1
ATOM 1643 C CA . ASN A 1 206 ? -14.684 6.963 18.410 1.00 83.00 206 ASN A CA 1
ATOM 1644 C C . ASN A 1 206 ? -15.656 5.827 18.045 1.00 83.00 206 ASN A C 1
ATOM 1646 O O . ASN A 1 206 ? -15.675 5.388 16.897 1.00 83.00 206 ASN A O 1
ATOM 1650 N N . ILE A 1 207 ? -16.445 5.326 18.999 1.00 80.69 207 ILE A N 1
ATOM 1651 C CA . ILE A 1 207 ? -17.459 4.304 18.724 1.00 80.69 207 ILE A CA 1
ATOM 1652 C C . ILE A 1 207 ? -18.703 5.007 18.181 1.00 80.69 207 ILE A C 1
ATOM 1654 O O . ILE A 1 207 ? -19.407 5.699 18.925 1.00 80.69 207 ILE A O 1
ATOM 1658 N N . SER A 1 208 ? -18.983 4.784 16.896 1.00 83.44 208 SER A N 1
ATOM 1659 C CA . SER A 1 208 ? -20.055 5.448 16.139 1.00 83.44 208 SER A CA 1
ATOM 1660 C C . SER A 1 208 ? -21.435 5.309 16.784 1.00 83.44 208 SER A C 1
ATOM 1662 O O . SER A 1 208 ? -22.240 6.237 16.742 1.00 83.44 208 SER A O 1
ATOM 1664 N N . TYR A 1 209 ? -21.694 4.185 17.458 1.00 83.00 209 TYR A N 1
ATOM 1665 C CA . TYR A 1 209 ? -22.936 3.950 18.195 1.00 83.00 209 TYR A CA 1
ATOM 1666 C C . TYR A 1 209 ? -23.261 5.068 19.200 1.00 83.00 209 TYR A C 1
ATOM 1668 O O . TYR A 1 209 ? -24.422 5.438 19.386 1.00 83.00 209 TYR A O 1
ATOM 1676 N N . PHE A 1 210 ? -22.242 5.634 19.851 1.00 85.25 210 PHE A N 1
ATOM 1677 C CA . PHE A 1 210 ? -22.436 6.622 20.906 1.00 85.25 210 PHE A CA 1
ATOM 1678 C C . PHE A 1 210 ? -22.573 8.060 20.404 1.00 85.25 210 PHE A C 1
ATOM 1680 O O . PHE A 1 210 ? -22.870 8.930 21.222 1.00 85.25 210 PHE A O 1
ATOM 1687 N N . ASP A 1 211 ? -22.345 8.346 19.123 1.00 86.75 211 ASP A N 1
ATOM 1688 C CA . ASP A 1 211 ? -22.252 9.726 18.626 1.00 86.75 211 ASP A CA 1
ATOM 1689 C C . ASP A 1 211 ? -23.555 10.510 18.774 1.00 86.75 211 ASP A C 1
ATOM 1691 O O . ASP A 1 211 ? -23.533 11.634 19.279 1.00 86.75 211 ASP A O 1
ATOM 1695 N N . ASP A 1 212 ? -24.687 9.873 18.476 1.00 84.50 212 ASP A N 1
ATOM 1696 C CA . ASP A 1 212 ? -26.015 10.478 18.621 1.00 84.50 212 ASP A CA 1
ATOM 1697 C C . ASP A 1 212 ? -26.759 10.016 19.887 1.00 84.50 212 ASP A C 1
ATOM 1699 O O . ASP A 1 212 ? -27.784 10.592 20.260 1.00 84.50 212 ASP A O 1
ATOM 1703 N N . ARG A 1 213 ? -26.251 8.980 20.570 1.00 84.06 213 ARG A N 1
ATOM 1704 C CA . ARG A 1 213 ? -26.936 8.319 21.699 1.00 84.06 213 ARG A CA 1
ATOM 1705 C C . ARG A 1 213 ? -26.393 8.702 23.072 1.00 84.06 213 ARG A C 1
ATOM 1707 O O . ARG A 1 213 ? -27.115 8.599 24.063 1.00 84.06 213 ARG A O 1
ATOM 1714 N N . ALA A 1 214 ? -25.140 9.152 23.157 1.00 86.75 214 ALA A N 1
ATOM 1715 C CA . ALA A 1 214 ? -24.506 9.483 24.425 1.00 86.75 214 ALA A CA 1
ATOM 1716 C C . ALA A 1 214 ? -23.721 10.795 24.353 1.00 86.75 214 ALA A C 1
ATOM 1718 O O . ALA A 1 214 ? -22.788 10.971 23.572 1.00 86.75 214 ALA A O 1
ATOM 1719 N N . ASN A 1 215 ? -24.033 11.718 25.261 1.00 91.25 215 ASN A N 1
ATOM 1720 C CA . ASN A 1 215 ? -23.236 12.926 25.420 1.00 91.25 215 ASN A CA 1
ATOM 1721 C C . ASN A 1 215 ? -21.890 12.626 26.110 1.00 91.25 215 ASN A C 1
ATOM 1723 O O . ASN A 1 215 ? -21.674 11.574 26.717 1.00 91.25 215 ASN A O 1
ATOM 1727 N N . ARG A 1 216 ? -20.978 13.605 26.087 1.00 91.06 216 ARG A N 1
ATOM 1728 C CA . ARG A 1 216 ? -19.643 13.496 26.700 1.00 91.06 216 ARG A CA 1
ATOM 1729 C C . ARG A 1 216 ? -19.673 13.058 28.170 1.00 91.06 216 ARG A C 1
ATOM 1731 O O . ARG A 1 216 ? -18.773 12.346 28.602 1.00 91.06 216 ARG A O 1
ATOM 1738 N N . VAL A 1 217 ? -20.673 13.474 28.948 1.00 91.69 217 VAL A N 1
ATOM 1739 C CA . VAL A 1 217 ? -20.792 13.094 30.367 1.00 91.69 217 VAL A CA 1
ATOM 1740 C C . VAL A 1 217 ? -21.157 11.614 30.499 1.00 91.69 217 VAL A C 1
ATOM 1742 O O . VAL A 1 217 ? -20.537 10.916 31.297 1.00 91.69 217 VAL A O 1
ATOM 1745 N N . GLN A 1 218 ? -22.091 11.124 29.682 1.00 90.69 218 GLN A N 1
ATOM 1746 C CA . GLN A 1 218 ? -22.481 9.711 29.637 1.00 90.69 218 GLN A CA 1
ATOM 1747 C C . GLN A 1 218 ? -21.325 8.824 29.159 1.00 90.69 218 GLN A C 1
ATOM 1749 O O . GLN A 1 218 ? -20.983 7.868 29.848 1.00 90.69 218 GLN A O 1
ATOM 1754 N N . LYS A 1 219 ? -20.638 9.192 28.066 1.00 89.81 219 LYS A N 1
ATOM 1755 C CA . LYS A 1 219 ? -19.450 8.467 27.569 1.00 89.81 219 LYS A CA 1
ATOM 1756 C C . LYS A 1 219 ? -18.346 8.361 28.644 1.00 89.81 219 LYS A C 1
ATOM 1758 O O . LYS A 1 219 ? -17.703 7.323 28.792 1.00 89.81 219 LYS A O 1
ATOM 1763 N N . ARG A 1 220 ? -18.147 9.403 29.466 1.00 91.81 220 ARG A N 1
ATOM 1764 C CA . ARG A 1 220 ? -17.218 9.352 30.616 1.00 91.81 220 ARG A CA 1
ATOM 1765 C C . ARG A 1 220 ? -17.696 8.435 31.736 1.00 91.81 220 ARG A C 1
ATOM 1767 O O . ARG A 1 220 ? -16.867 7.797 32.375 1.00 91.81 220 ARG A O 1
ATOM 1774 N N . GLU A 1 221 ? -18.996 8.389 31.999 1.00 90.38 221 GLU A N 1
ATOM 1775 C CA . GLU A 1 221 ? -19.552 7.494 33.015 1.00 90.38 221 GLU A CA 1
ATOM 1776 C C . GLU A 1 221 ? -19.441 6.025 32.592 1.00 90.38 221 GLU A C 1
ATOM 1778 O O . GLU A 1 221 ? -19.078 5.191 33.421 1.00 90.38 221 GLU A O 1
ATOM 1783 N N . ILE A 1 222 ? -19.614 5.731 31.298 1.00 88.94 222 ILE A N 1
ATOM 1784 C CA . ILE A 1 222 ? -19.304 4.417 30.714 1.00 88.94 222 ILE A CA 1
ATOM 1785 C C . ILE A 1 222 ? -17.849 4.049 31.022 1.00 88.94 222 ILE A C 1
ATOM 1787 O O . ILE A 1 222 ? -17.597 3.014 31.621 1.00 88.94 222 ILE A O 1
ATOM 1791 N N . CYS A 1 223 ? -16.885 4.940 30.758 1.00 90.12 223 CYS A N 1
ATOM 1792 C CA . CYS A 1 223 ? -15.468 4.687 31.063 1.00 90.12 223 CYS A CA 1
ATOM 1793 C C . CYS A 1 223 ? -15.196 4.384 32.552 1.00 90.12 223 CYS A C 1
ATOM 1795 O O . CYS A 1 223 ? -14.250 3.664 32.886 1.00 90.12 223 CYS A O 1
ATOM 1797 N N . ARG A 1 224 ? -15.995 4.944 33.472 1.00 90.75 224 ARG A N 1
ATOM 1798 C CA . ARG A 1 224 ? -15.854 4.667 34.909 1.00 90.75 224 ARG A CA 1
ATOM 1799 C C . ARG A 1 224 ? -16.33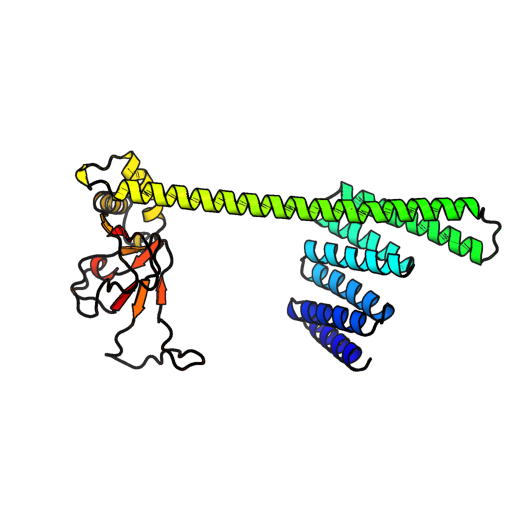9 3.276 35.276 1.00 90.75 224 ARG A C 1
ATOM 1801 O O . ARG A 1 224 ? -15.720 2.660 36.131 1.00 90.75 224 ARG A O 1
ATOM 1808 N N . ARG A 1 225 ? -17.413 2.802 34.646 1.00 89.69 225 ARG A N 1
ATOM 1809 C CA . ARG A 1 225 ? -18.083 1.540 34.996 1.00 89.69 225 ARG A CA 1
ATOM 1810 C C . ARG A 1 225 ? -17.631 0.348 34.169 1.00 89.69 225 ARG A C 1
ATOM 1812 O O . ARG A 1 225 ? -17.713 -0.760 34.673 1.00 89.69 225 ARG A O 1
ATOM 1819 N N . ALA A 1 226 ? -17.113 0.616 32.975 1.00 88.69 226 ALA A N 1
ATOM 1820 C CA . ALA A 1 226 ? -16.605 -0.345 32.010 1.00 88.69 226 ALA A CA 1
ATOM 1821 C C . ALA A 1 226 ? -15.790 -1.461 32.678 1.00 88.69 226 ALA A C 1
ATOM 1823 O O . ALA A 1 226 ? -14.882 -1.150 33.446 1.00 88.69 226 ALA A O 1
ATOM 1824 N N . VAL A 1 227 ? -16.042 -2.732 32.407 1.00 87.12 227 VAL A N 1
ATOM 1825 C CA . VAL A 1 227 ? -15.312 -3.859 33.003 1.00 87.12 227 VAL A CA 1
ATOM 1826 C C . VAL A 1 227 ? -14.592 -4.628 31.917 1.00 87.12 227 VAL A C 1
ATOM 1828 O O . VAL A 1 227 ? -15.131 -4.867 30.850 1.00 87.12 227 VAL A O 1
ATOM 1831 N N . TYR A 1 228 ? -13.357 -5.017 32.198 1.00 87.12 228 TYR A N 1
ATOM 1832 C CA . TYR A 1 228 ? -12.626 -5.905 31.312 1.00 87.12 228 TYR A CA 1
ATOM 1833 C C . TYR A 1 228 ? -13.044 -7.363 31.512 1.00 87.12 228 TYR A C 1
ATOM 1835 O O . TYR A 1 228 ? -12.954 -7.874 32.631 1.00 87.12 228 TYR A O 1
ATOM 1843 N N . GLU A 1 229 ? -13.408 -8.033 30.425 1.00 85.94 229 GLU A N 1
ATOM 1844 C CA . GLU A 1 229 ? -13.639 -9.476 30.369 1.00 85.94 229 GLU A CA 1
ATOM 1845 C C . GLU A 1 229 ? -12.688 -10.131 29.352 1.00 85.94 229 GLU A C 1
ATOM 1847 O O . GLU A 1 229 ? -12.297 -9.520 28.359 1.00 85.94 229 GLU A O 1
ATOM 1852 N N . GLN A 1 230 ? -12.292 -11.377 29.615 1.00 83.06 230 GLN A N 1
ATOM 1853 C CA . GLN A 1 230 ? -11.453 -12.177 28.724 1.00 83.06 230 GLN A CA 1
ATOM 1854 C C . GLN A 1 230 ? -12.111 -13.539 28.530 1.00 83.06 230 GLN A C 1
ATOM 1856 O O . GLN A 1 230 ? -12.426 -14.205 29.517 1.00 83.06 230 GLN A O 1
ATOM 1861 N N . HIS A 1 231 ? -12.254 -13.951 27.272 1.00 82.69 231 HIS A N 1
ATOM 1862 C CA . HIS A 1 231 ? -12.908 -15.198 26.883 1.00 82.69 231 HIS A CA 1
ATOM 1863 C C . HIS A 1 231 ? -11.990 -16.035 25.992 1.00 82.69 231 HIS A C 1
ATOM 1865 O O . HIS A 1 231 ? -11.010 -15.524 25.453 1.00 82.69 231 HIS A O 1
ATOM 1871 N N . GLN A 1 232 ? -12.267 -17.333 25.915 1.00 80.81 232 GLN A N 1
ATOM 1872 C CA . GLN A 1 232 ? -11.543 -18.283 25.062 1.00 80.81 232 GLN A CA 1
ATOM 1873 C C . GLN A 1 232 ? -12.318 -18.518 23.764 1.00 80.81 232 GLN A C 1
ATOM 1875 O O . GLN A 1 232 ? -13.521 -18.248 23.718 1.00 80.81 232 GLN A O 1
ATOM 1880 N N . GLU A 1 233 ? -11.649 -19.056 22.744 1.00 81.69 233 GLU A N 1
ATOM 1881 C CA . GLU A 1 233 ? -12.317 -19.534 21.532 1.00 81.69 233 GLU A CA 1
ATOM 1882 C C . GLU A 1 233 ? -13.487 -20.477 21.874 1.00 81.69 233 GLU A C 1
ATOM 1884 O O . GLU A 1 233 ? -13.406 -21.320 22.776 1.00 81.69 233 GLU A O 1
ATOM 1889 N N . GLY A 1 234 ? -14.605 -20.307 21.169 1.00 78.81 234 GLY A N 1
ATOM 1890 C CA . GLY A 1 234 ? -15.832 -21.075 21.367 1.00 78.81 234 GLY A CA 1
ATOM 1891 C C . GLY A 1 234 ? -16.656 -20.657 22.587 1.00 78.81 234 GLY A C 1
ATOM 1892 O O . GLY A 1 234 ? -17.651 -21.313 22.894 1.00 78.81 234 GLY A O 1
ATOM 1893 N N . PHE A 1 235 ? -16.278 -19.591 23.302 1.00 84.06 235 PHE A N 1
ATOM 1894 C CA . PHE A 1 235 ? -17.081 -19.081 24.411 1.00 84.06 235 PHE A CA 1
ATOM 1895 C C . PHE A 1 235 ? -18.388 -18.443 23.899 1.00 84.06 235 PHE A C 1
ATOM 1897 O O . PHE A 1 235 ? -18.321 -17.502 23.099 1.00 84.06 235 PHE A O 1
ATOM 1904 N N . PRO A 1 236 ? -19.568 -18.895 24.371 1.00 84.50 236 PRO A N 1
ATOM 1905 C CA . PRO A 1 236 ? -20.838 -18.258 24.048 1.00 84.50 236 PRO A CA 1
ATOM 1906 C C . PRO A 1 236 ? -20.990 -16.990 24.892 1.00 84.50 236 PRO A C 1
ATOM 1908 O O . PRO A 1 236 ? -21.140 -17.051 26.113 1.00 84.50 236 PRO A O 1
ATOM 1911 N N . MET A 1 237 ? -20.925 -15.826 24.250 1.00 85.44 237 MET A N 1
ATOM 1912 C CA . MET A 1 237 ? -21.087 -14.542 24.930 1.00 85.44 237 MET A CA 1
ATOM 1913 C C . MET A 1 237 ? -22.521 -14.333 25.412 1.00 85.44 237 MET A C 1
ATOM 1915 O O . MET A 1 237 ? -22.734 -13.876 26.536 1.00 85.44 237 MET A O 1
ATOM 1919 N N . PHE A 1 238 ? -23.481 -14.653 24.549 1.00 87.75 238 PHE A N 1
ATOM 1920 C CA . PHE A 1 238 ? -24.906 -14.694 24.845 1.00 87.75 238 PHE A CA 1
ATOM 1921 C C . PHE A 1 238 ? -25.631 -15.528 23.788 1.00 87.75 238 PHE A C 1
ATOM 1923 O O . PHE A 1 238 ? -25.163 -15.654 22.652 1.00 87.75 238 PHE A O 1
ATOM 1930 N N . GLU A 1 239 ? -26.779 -16.071 24.169 1.00 88.69 239 GLU A N 1
ATOM 1931 C CA . GLU A 1 239 ? -27.671 -16.827 23.299 1.00 88.69 239 GLU A CA 1
ATOM 1932 C C . GLU A 1 239 ? -28.974 -16.057 23.052 1.00 88.69 239 GLU A C 1
ATOM 1934 O O . GLU A 1 239 ? -29.372 -15.173 23.815 1.00 88.69 239 GLU A O 1
ATOM 1939 N N . TYR A 1 240 ? -29.661 -16.403 21.969 1.00 87.06 240 TYR A N 1
ATOM 1940 C CA . TYR A 1 240 ? -30.984 -15.891 21.647 1.00 87.06 240 TYR A CA 1
ATOM 1941 C C . TYR A 1 240 ? -31.952 -16.093 22.822 1.00 87.06 240 TYR A C 1
ATOM 1943 O O . TYR A 1 240 ? -32.093 -17.198 23.351 1.00 87.06 240 TYR A O 1
ATOM 1951 N N . GLY A 1 241 ? -32.666 -15.029 23.194 1.00 87.69 241 GLY A N 1
ATOM 1952 C CA . GLY A 1 241 ? -33.608 -15.043 24.313 1.00 87.69 241 GLY A CA 1
ATOM 1953 C C . GLY A 1 241 ? -32.973 -14.846 25.694 1.00 87.69 241 GLY A C 1
ATOM 1954 O O . GLY A 1 241 ? -33.711 -14.719 26.673 1.00 87.69 241 GLY A O 1
ATOM 1955 N N . ASP A 1 242 ? -31.640 -14.771 25.803 1.00 91.31 242 ASP A N 1
ATOM 1956 C CA . ASP A 1 242 ? -30.993 -14.346 27.048 1.00 91.31 242 ASP A CA 1
ATOM 1957 C C . ASP A 1 242 ? -31.394 -12.913 27.403 1.00 91.31 242 ASP A C 1
ATOM 1959 O O . ASP A 1 242 ? -31.714 -12.102 26.536 1.00 91.31 242 ASP A O 1
ATOM 1963 N N . LEU A 1 243 ? -31.332 -12.563 28.689 1.00 92.88 243 LEU A N 1
ATOM 1964 C CA . LEU A 1 243 ? -31.576 -11.188 29.122 1.00 92.88 243 LEU A CA 1
ATOM 1965 C C . LEU A 1 243 ? -30.530 -10.240 28.520 1.00 92.88 243 LEU A C 1
ATOM 1967 O O . LEU A 1 243 ? -29.322 -10.466 28.630 1.00 92.88 243 LEU A O 1
ATOM 1971 N N . ALA A 1 244 ? -30.989 -9.140 27.926 1.00 90.75 244 ALA A N 1
ATOM 1972 C CA . ALA A 1 244 ? -30.108 -8.113 27.387 1.00 90.75 244 ALA A CA 1
ATOM 1973 C C . ALA A 1 244 ? -29.622 -7.169 28.505 1.00 90.75 244 ALA A C 1
ATOM 1975 O O . ALA A 1 244 ? -30.159 -6.088 28.723 1.00 90.75 244 ALA A O 1
ATOM 1976 N N . ASP A 1 245 ? -28.605 -7.597 29.257 1.00 88.12 245 ASP A N 1
ATOM 1977 C CA . ASP A 1 245 ? -28.101 -6.899 30.452 1.00 88.12 245 ASP A CA 1
ATOM 1978 C C . ASP A 1 245 ? -26.735 -6.205 30.274 1.00 88.12 245 ASP A C 1
ATOM 1980 O O . ASP A 1 245 ? -26.345 -5.370 31.096 1.00 88.12 245 ASP A O 1
ATOM 1984 N N . LYS A 1 246 ? -26.013 -6.540 29.202 1.00 88.88 246 LYS A N 1
ATOM 1985 C CA . LYS A 1 246 ? -24.646 -6.083 28.907 1.00 88.88 246 LYS A CA 1
ATOM 1986 C C . LYS A 1 246 ? -24.465 -5.703 27.437 1.00 88.88 246 LYS A C 1
ATOM 1988 O O . LYS A 1 246 ? -25.112 -6.276 26.567 1.00 88.88 246 LYS A O 1
ATOM 1993 N N . ALA A 1 247 ? -23.539 -4.803 27.151 1.00 88.50 247 ALA A N 1
ATOM 1994 C CA . ALA A 1 247 ? -23.033 -4.575 25.800 1.00 88.50 247 ALA A CA 1
ATOM 1995 C C . ALA A 1 247 ? -21.512 -4.699 25.837 1.00 88.50 247 ALA A C 1
ATOM 1997 O O . ALA A 1 247 ? -20.916 -4.383 26.863 1.00 88.50 247 ALA A O 1
ATOM 1998 N N . TRP A 1 248 ? -20.888 -5.150 24.750 1.00 87.12 248 TRP A N 1
ATOM 1999 C CA . TRP A 1 248 ? -19.445 -5.357 24.698 1.00 87.12 248 TRP A CA 1
ATOM 2000 C C . TRP A 1 248 ? -18.789 -4.511 23.617 1.00 87.12 248 TRP A C 1
ATOM 2002 O O . TRP A 1 248 ? -19.250 -4.477 22.479 1.00 87.12 248 TRP A O 1
ATOM 2012 N N . VAL A 1 249 ? -17.672 -3.871 23.961 1.00 84.06 249 VAL A N 1
ATOM 2013 C CA . VAL A 1 249 ? -16.739 -3.288 22.989 1.00 84.06 249 VAL A CA 1
ATOM 2014 C C . VAL A 1 249 ? -15.597 -4.264 22.754 1.00 84.06 249 VAL A C 1
ATOM 2016 O O . VAL A 1 249 ? -14.950 -4.708 23.706 1.00 84.06 249 VAL A O 1
ATOM 2019 N N . ILE A 1 250 ? -15.333 -4.558 21.487 1.00 82.75 250 ILE A N 1
ATOM 2020 C CA . ILE A 1 250 ? -14.331 -5.535 21.061 1.00 82.75 250 ILE A CA 1
ATOM 2021 C C . ILE A 1 250 ? -12.939 -4.900 21.076 1.00 82.75 250 ILE A C 1
ATOM 2023 O O . ILE A 1 250 ? -12.741 -3.862 20.448 1.00 82.75 250 ILE A O 1
ATOM 2027 N N . LEU A 1 251 ? -11.960 -5.489 21.772 1.00 76.19 251 LEU A N 1
ATOM 2028 C CA . LEU A 1 251 ? -10.585 -4.960 21.805 1.00 76.19 251 LEU A CA 1
ATOM 2029 C C . LEU A 1 251 ? -9.562 -5.842 21.080 1.00 76.19 251 LEU A C 1
ATOM 2031 O O . LEU A 1 251 ? -8.574 -5.307 20.576 1.00 76.19 251 LEU A O 1
ATOM 2035 N N . GLY A 1 252 ? -9.787 -7.154 21.010 1.00 71.75 252 GLY A N 1
ATOM 2036 C CA . GLY A 1 252 ? -8.813 -8.081 20.428 1.00 71.75 252 GLY A CA 1
ATOM 2037 C C . GLY A 1 252 ? -9.351 -9.474 20.114 1.00 71.75 252 GLY A C 1
ATOM 2038 O O . GLY A 1 252 ? -8.554 -10.400 19.993 1.00 71.75 252 GLY A O 1
ATOM 2039 N N . CYS A 1 253 ? -10.672 -9.626 19.991 1.00 71.62 253 CYS A N 1
ATOM 2040 C CA . CYS A 1 253 ? -11.309 -10.867 19.559 1.00 71.62 253 CYS A CA 1
ATOM 2041 C C . CYS A 1 253 ? -12.178 -10.662 18.324 1.00 71.62 253 CYS A C 1
ATOM 2043 O O . C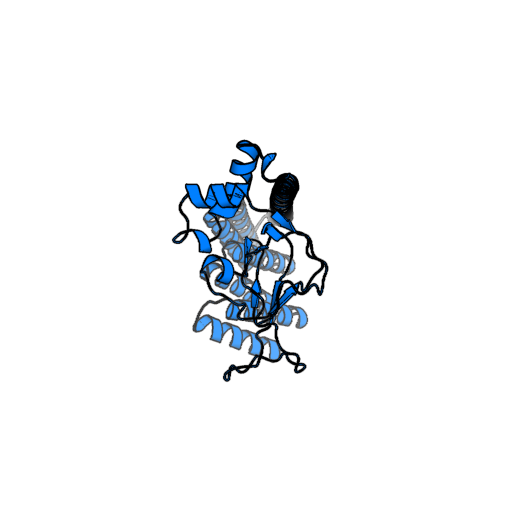YS A 1 253 ? -12.518 -9.532 17.974 1.00 71.62 253 CYS A O 1
ATOM 2045 N N . THR A 1 254 ? -12.547 -11.770 17.696 1.00 78.00 254 THR A N 1
ATOM 2046 C CA . THR A 1 254 ? -13.436 -11.818 16.543 1.00 78.00 254 THR A CA 1
ATOM 2047 C C . THR A 1 254 ? -14.737 -12.499 16.972 1.00 78.00 254 THR A C 1
ATOM 2049 O O . THR A 1 254 ? -14.873 -13.723 16.857 1.00 78.00 254 THR A O 1
ATOM 2052 N N . PRO A 1 255 ? -15.705 -11.752 17.533 1.00 77.75 255 PRO A N 1
ATOM 2053 C CA . PRO A 1 255 ? -17.025 -12.302 17.794 1.00 77.75 255 PRO A CA 1
ATOM 2054 C C . PRO A 1 255 ? -17.754 -12.537 16.469 1.00 77.75 255 PRO A C 1
ATOM 2056 O O . PRO A 1 255 ? -17.705 -11.721 15.539 1.00 77.75 255 PRO A O 1
ATOM 2059 N N . VAL A 1 256 ? -18.454 -13.659 16.414 1.00 78.69 256 VAL A N 1
ATOM 2060 C CA . VAL A 1 256 ? -19.317 -14.052 15.310 1.00 78.69 256 VAL A CA 1
ATOM 2061 C C . VAL A 1 256 ? -20.745 -14.060 15.818 1.00 78.69 256 VAL A C 1
ATOM 2063 O O . VAL A 1 256 ? -21.050 -14.689 16.834 1.00 78.69 256 VAL A O 1
ATOM 2066 N N . LEU A 1 257 ? -21.608 -13.338 15.108 1.00 74.75 257 LEU A N 1
ATOM 2067 C CA . LEU A 1 257 ? -23.044 -13.386 15.335 1.00 74.75 257 LEU A CA 1
ATOM 2068 C C . LEU A 1 257 ? -23.636 -14.522 14.502 1.00 74.75 257 LEU A C 1
ATOM 2070 O O . LEU A 1 257 ? -23.532 -14.515 13.273 1.00 74.75 257 LEU A O 1
ATOM 2074 N N . GLU A 1 258 ? -24.250 -15.482 15.183 1.00 72.50 258 GLU A N 1
ATOM 2075 C CA . GLU A 1 258 ? -25.042 -16.537 14.563 1.00 72.50 258 GLU A CA 1
ATOM 2076 C C . GLU A 1 258 ? -26.520 -16.165 14.714 1.00 72.50 258 GLU A C 1
ATOM 2078 O O . GLU A 1 258 ? -27.062 -16.101 15.824 1.00 72.50 258 GLU A O 1
ATOM 2083 N N . ASP A 1 259 ? -27.192 -15.900 13.597 1.00 57.62 259 ASP A N 1
ATOM 2084 C CA . ASP A 1 259 ? -28.639 -15.710 13.614 1.00 57.62 259 ASP A CA 1
ATOM 2085 C C . ASP A 1 259 ? -29.322 -17.058 13.872 1.00 57.62 259 ASP A C 1
ATOM 2087 O O . ASP A 1 259 ? -29.104 -18.046 13.166 1.00 57.62 259 ASP A O 1
ATOM 2091 N N . TYR A 1 260 ? -30.189 -17.116 14.884 1.00 45.09 260 TYR A N 1
ATOM 2092 C CA . TYR A 1 260 ? -31.026 -18.292 15.087 1.00 45.09 260 TYR A CA 1
ATOM 2093 C C . TYR A 1 260 ? -32.078 -18.343 13.969 1.00 45.09 260 TYR A C 1
ATOM 2095 O O . TYR A 1 260 ? -32.946 -17.473 13.880 1.00 45.09 260 TYR A O 1
ATOM 2103 N N . HIS A 1 261 ? -32.027 -19.388 13.134 1.00 43.97 261 HIS A N 1
ATOM 2104 C CA . HIS A 1 261 ? -33.004 -19.747 12.092 1.00 43.97 261 HIS A CA 1
ATOM 2105 C C . HIS A 1 261 ? -34.398 -20.100 12.669 1.00 43.97 261 HIS A C 1
ATOM 2107 O O . HIS A 1 261 ? -34.920 -21.198 12.475 1.00 43.97 261 HIS A O 1
ATOM 2113 N N . GLY A 1 262 ? -35.011 -19.189 13.427 1.00 37.44 262 GLY A N 1
ATOM 2114 C CA . GLY A 1 262 ? -36.313 -19.370 14.075 1.00 37.44 262 GLY A CA 1
ATOM 2115 C C . GLY A 1 262 ? -37.449 -18.543 13.474 1.00 37.44 262 GLY A C 1
ATOM 2116 O O . GLY A 1 262 ? -38.616 -18.877 13.683 1.00 37.44 262 GLY A O 1
ATOM 2117 N N . SER A 1 263 ? -37.159 -17.491 12.704 1.00 34.38 263 SER A N 1
ATOM 2118 C CA . SER A 1 263 ? -38.209 -16.671 12.097 1.00 34.38 263 SER A CA 1
ATOM 2119 C C . SER A 1 263 ? -37.771 -15.996 10.796 1.00 34.38 263 SER A C 1
ATOM 2121 O O . SER A 1 263 ? -37.088 -14.982 10.826 1.00 34.38 263 SER A O 1
ATOM 2123 N N . VAL A 1 264 ? -38.314 -16.524 9.693 1.00 32.88 264 VAL A N 1
ATOM 2124 C CA . VAL A 1 264 ? -38.498 -15.895 8.370 1.00 32.88 264 VAL A CA 1
ATOM 2125 C C . VAL A 1 264 ? -37.244 -15.766 7.489 1.00 32.88 264 VAL A C 1
ATOM 2127 O O . VAL A 1 264 ? -36.474 -14.827 7.618 1.00 32.88 264 VAL A O 1
ATOM 2130 N N . ASP A 1 265 ? -37.130 -16.709 6.546 1.00 36.12 265 ASP A N 1
ATOM 2131 C CA . ASP A 1 265 ? -36.555 -16.603 5.194 1.00 36.12 265 ASP A CA 1
ATOM 2132 C C . ASP A 1 265 ? -35.500 -15.503 4.959 1.00 36.12 265 ASP A C 1
ATOM 2134 O O . ASP A 1 265 ? -35.774 -14.479 4.328 1.00 36.12 265 ASP A O 1
ATOM 2138 N N . ILE A 1 266 ? -34.263 -15.758 5.384 1.00 41.56 266 ILE A N 1
ATOM 2139 C CA . ILE A 1 266 ? -33.074 -15.173 4.757 1.00 41.56 266 ILE A CA 1
ATOM 2140 C C . ILE A 1 266 ? -32.208 -16.359 4.334 1.00 41.56 266 ILE A C 1
ATOM 2142 O O . ILE A 1 266 ? -31.765 -17.139 5.175 1.00 41.56 266 ILE A O 1
ATOM 2146 N N . GLU A 1 267 ? -32.057 -16.552 3.023 1.00 38.19 267 GLU A N 1
ATOM 2147 C CA . GLU A 1 267 ? -31.129 -17.532 2.452 1.00 38.19 267 GLU A CA 1
ATOM 2148 C C . GLU A 1 267 ? -29.713 -17.135 2.899 1.00 38.19 267 GLU A C 1
ATOM 2150 O O . GLU A 1 267 ? -29.192 -16.112 2.460 1.00 38.19 267 GLU A O 1
ATOM 2155 N N . GLY A 1 268 ? -29.129 -17.884 3.840 1.00 47.25 268 GLY A N 1
ATOM 2156 C CA . GLY A 1 268 ? -27.726 -17.718 4.209 1.00 47.25 268 GLY A CA 1
ATOM 2157 C C . GLY A 1 268 ? -26.848 -18.109 3.025 1.00 47.25 268 GLY A C 1
ATOM 2158 O O . GLY A 1 268 ? -27.125 -19.105 2.357 1.00 47.25 268 GLY A O 1
ATOM 2159 N N . GLU A 1 269 ? -25.822 -17.315 2.731 1.00 49.62 269 GLU A N 1
ATOM 2160 C CA . GLU A 1 269 ? -24.833 -17.698 1.727 1.00 49.62 269 GLU A CA 1
ATOM 2161 C C . GLU A 1 269 ? -24.032 -18.900 2.270 1.00 49.62 269 GLU A C 1
ATOM 2163 O O . GLU A 1 269 ? -23.504 -18.865 3.381 1.00 49.62 269 GLU A O 1
ATOM 2168 N N . GLU A 1 270 ? -23.996 -19.993 1.511 1.00 52.75 270 GLU A N 1
ATOM 2169 C CA . GLU A 1 270 ? -23.153 -21.162 1.782 1.00 52.75 270 GLU A CA 1
ATOM 2170 C C . GLU A 1 270 ? -21.812 -20.982 1.055 1.00 52.75 270 GLU A C 1
ATOM 2172 O O . GLU A 1 270 ? -21.761 -20.412 -0.042 1.00 52.75 270 GLU A O 1
ATOM 2177 N N . ASP A 1 271 ? -20.714 -21.463 1.641 1.00 53.69 271 ASP A N 1
ATOM 2178 C CA . ASP A 1 271 ? -19.433 -21.514 0.931 1.00 53.69 271 ASP A CA 1
ATOM 2179 C C . ASP A 1 271 ? -19.424 -22.600 -0.174 1.00 53.69 271 ASP A C 1
ATOM 2181 O O . ASP A 1 271 ? -20.381 -23.358 -0.351 1.00 53.69 271 ASP A O 1
ATOM 2185 N N . GLU A 1 272 ? -18.332 -22.712 -0.947 1.00 57.94 272 GLU A N 1
ATOM 2186 C CA . GLU A 1 272 ? -18.195 -23.740 -2.004 1.00 57.94 272 GLU A CA 1
ATOM 2187 C C . GLU A 1 272 ? -18.305 -25.196 -1.486 1.00 57.94 272 GLU A C 1
ATOM 2189 O O . GLU A 1 272 ? -18.378 -26.130 -2.294 1.00 57.94 272 GLU A O 1
ATOM 2194 N N . TRP A 1 273 ? -18.330 -25.402 -0.164 1.00 64.19 273 TRP A N 1
ATOM 2195 C CA . TRP A 1 273 ? -18.407 -26.696 0.511 1.00 64.19 273 TRP A CA 1
ATOM 2196 C C . TRP A 1 273 ? -19.740 -26.937 1.238 1.00 64.19 273 TRP A C 1
ATOM 2198 O O . TRP A 1 273 ? -19.937 -28.041 1.751 1.00 64.19 273 TRP A O 1
ATOM 2208 N N . GLY A 1 274 ? -20.675 -25.980 1.204 1.00 51.25 274 GLY A N 1
ATOM 2209 C CA . GLY A 1 274 ? -21.989 -26.097 1.841 1.00 51.25 274 GLY A CA 1
ATOM 2210 C C . GLY A 1 274 ? -21.982 -25.798 3.343 1.00 51.25 274 GLY A C 1
ATOM 2211 O O . GLY A 1 274 ? -22.914 -26.205 4.037 1.00 51.25 274 GLY A O 1
ATOM 2212 N N . GLU A 1 275 ? -20.939 -25.143 3.859 1.00 52.25 275 GLU A N 1
ATOM 2213 C CA . GLU A 1 275 ? -20.895 -24.687 5.248 1.00 52.25 275 GLU A CA 1
ATOM 2214 C C . GLU A 1 275 ? -21.563 -23.301 5.364 1.00 52.25 275 GLU A C 1
ATOM 2216 O O . GLU A 1 275 ? -21.369 -22.446 4.489 1.00 52.25 275 GLU A O 1
ATOM 2221 N N . PRO A 1 276 ? -22.362 -23.053 6.419 1.00 53.50 276 PRO A N 1
ATOM 2222 C CA . PRO A 1 276 ? -23.025 -21.769 6.615 1.00 53.50 276 PRO A CA 1
ATOM 2223 C C . PRO A 1 276 ? -21.981 -20.669 6.830 1.00 53.50 276 PRO A C 1
ATOM 2225 O O . PRO A 1 276 ? -21.157 -20.760 7.745 1.00 53.50 276 PRO A O 1
ATOM 2228 N N . LEU A 1 277 ? -22.006 -19.615 6.007 1.00 52.75 277 LEU A N 1
ATOM 2229 C CA . LEU A 1 277 ? -21.120 -18.476 6.224 1.00 52.75 277 LEU A CA 1
ATOM 2230 C C . LEU A 1 277 ? -21.540 -17.732 7.504 1.00 52.75 277 LEU A C 1
ATOM 2232 O O . LEU A 1 277 ? -22.727 -17.445 7.679 1.00 52.75 277 LEU A O 1
ATOM 2236 N N . PRO A 1 278 ? -20.596 -17.389 8.401 1.00 54.41 278 PRO A N 1
ATOM 2237 C CA . PRO A 1 278 ? -20.897 -16.589 9.581 1.00 54.41 278 PRO A CA 1
ATOM 2238 C C . PRO A 1 278 ? -21.509 -15.246 9.162 1.00 54.41 278 PRO A C 1
ATOM 2240 O O . PRO A 1 278 ? -20.893 -14.473 8.427 1.00 54.41 278 PRO A O 1
ATOM 2243 N N . THR A 1 279 ? -22.726 -14.967 9.636 1.00 62.72 279 THR A N 1
ATOM 2244 C CA . THR A 1 279 ? -23.585 -13.890 9.117 1.00 62.72 279 THR A CA 1
ATOM 2245 C C . THR A 1 279 ? -22.988 -12.496 9.325 1.00 62.72 279 THR A C 1
ATOM 2247 O O . THR A 1 279 ? -23.233 -11.585 8.531 1.00 62.72 279 THR A O 1
ATOM 2250 N N . ARG A 1 280 ? -22.176 -12.301 10.377 1.00 69.38 280 ARG A N 1
ATOM 2251 C CA . ARG A 1 280 ? -21.465 -11.038 10.615 1.00 69.38 280 ARG A CA 1
ATOM 2252 C C . ARG A 1 280 ? -20.259 -11.211 11.539 1.00 69.38 280 ARG A C 1
ATOM 2254 O O . ARG A 1 280 ? -20.404 -11.635 12.683 1.00 69.38 280 ARG A O 1
ATOM 2261 N N . VAL A 1 281 ? -19.090 -10.794 11.055 1.00 72.31 281 VAL A N 1
ATOM 2262 C CA . VAL A 1 281 ? -17.871 -10.611 11.857 1.00 72.31 281 VAL A CA 1
ATOM 2263 C C . VAL A 1 281 ? -17.801 -9.163 12.331 1.00 72.31 281 VAL A C 1
ATOM 2265 O O . VAL A 1 281 ? -18.043 -8.244 11.545 1.00 72.31 281 VAL A O 1
ATOM 2268 N N . ILE A 1 282 ? -17.483 -8.944 13.608 1.00 72.88 282 ILE A N 1
ATOM 2269 C CA . ILE A 1 282 ? -17.375 -7.593 14.170 1.00 72.88 282 ILE A CA 1
ATOM 2270 C C . ILE A 1 282 ? -15.921 -7.277 14.490 1.00 72.88 282 ILE A C 1
ATOM 2272 O O . ILE A 1 282 ? -15.256 -7.987 15.236 1.00 72.88 282 ILE A O 1
ATOM 2276 N N . GLU A 1 283 ? -15.429 -6.199 13.885 1.00 71.12 283 GLU A N 1
ATOM 2277 C CA . GLU A 1 283 ? -14.041 -5.768 14.005 1.00 71.12 283 GLU A CA 1
ATOM 2278 C C . GLU A 1 283 ? -13.734 -5.153 15.381 1.00 71.12 283 GLU A C 1
ATOM 2280 O O . GLU A 1 283 ? -14.616 -4.689 16.110 1.00 71.12 283 GLU A O 1
ATOM 2285 N N . VAL A 1 284 ? -12.441 -5.081 15.708 1.00 73.69 284 VAL A N 1
ATOM 2286 C CA . VAL A 1 284 ? -11.927 -4.372 16.888 1.00 73.69 284 VAL A CA 1
ATOM 2287 C C . VAL A 1 284 ? -12.417 -2.919 16.910 1.00 73.69 284 VAL A C 1
ATOM 2289 O O . VAL A 1 284 ? -12.330 -2.191 15.924 1.00 73.69 284 VAL A O 1
ATOM 2292 N N . GLY A 1 285 ? -12.900 -2.477 18.068 1.00 71.88 285 GLY A N 1
ATOM 2293 C CA . GLY A 1 285 ? -13.562 -1.189 18.272 1.00 71.88 285 GLY A CA 1
ATOM 2294 C C . GLY A 1 285 ? -15.065 -1.218 17.987 1.00 71.88 285 GLY A C 1
ATOM 2295 O O . GLY A 1 285 ? -15.755 -0.250 18.311 1.00 71.88 285 GLY A O 1
ATOM 2296 N N . GLY A 1 286 ? -15.578 -2.316 17.425 1.00 77.81 286 GLY A N 1
ATOM 2297 C CA . GLY A 1 286 ? -17.003 -2.567 17.264 1.00 77.81 286 GLY A CA 1
ATOM 2298 C C . GLY A 1 286 ? -17.724 -2.746 18.601 1.00 77.81 286 GLY A C 1
ATOM 2299 O O . GLY A 1 286 ? -17.113 -3.058 19.627 1.00 77.81 286 GLY A O 1
ATOM 2300 N N . LEU A 1 287 ? -19.038 -2.529 18.570 1.00 84.62 287 LEU A N 1
ATOM 2301 C CA . LEU A 1 287 ? -19.956 -2.742 19.686 1.00 84.62 287 LEU A CA 1
ATOM 2302 C C . LEU A 1 287 ? -20.878 -3.919 19.349 1.00 84.62 287 LEU A C 1
ATOM 2304 O O . LEU A 1 287 ? -21.332 -4.014 18.210 1.00 84.62 287 LEU A O 1
ATOM 2308 N N . ILE A 1 288 ? -21.152 -4.769 20.338 1.00 87.19 288 ILE A N 1
ATOM 2309 C CA . ILE A 1 288 ? -22.164 -5.832 20.279 1.00 87.19 288 ILE A CA 1
ATOM 2310 C C . ILE A 1 288 ? -23.056 -5.809 21.506 1.00 87.19 288 ILE A C 1
ATOM 2312 O O . ILE A 1 288 ? -22.646 -5.358 22.580 1.00 87.19 288 ILE A O 1
ATOM 2316 N N . GLY A 1 289 ? -24.254 -6.365 21.376 1.00 86.69 289 GLY A N 1
ATOM 2317 C CA . GLY A 1 289 ? -25.187 -6.443 22.488 1.00 86.69 289 GLY A CA 1
ATOM 2318 C C . GLY A 1 289 ? -25.839 -5.096 22.805 1.00 86.69 289 GLY A C 1
ATOM 2319 O O . GLY A 1 289 ? -26.212 -4.855 23.956 1.00 86.69 289 GLY A O 1
ATOM 2320 N N . GLU A 1 290 ? -25.924 -4.200 21.818 1.00 87.56 290 GLU A N 1
ATOM 2321 C CA . GLU A 1 290 ? -26.525 -2.872 21.932 1.00 87.56 290 GLU A CA 1
ATOM 2322 C C . GLU A 1 290 ? -27.977 -2.889 22.429 1.00 87.56 290 GLU A C 1
ATOM 2324 O O . GLU A 1 290 ? -28.427 -1.899 23.007 1.00 87.56 290 GLU A O 1
ATOM 2329 N N . GLU A 1 291 ? -28.677 -4.021 22.307 1.00 85.44 291 GLU A N 1
ATOM 2330 C CA . GLU A 1 291 ? -30.024 -4.252 22.840 1.00 85.44 291 GLU A CA 1
ATOM 2331 C C . GLU A 1 291 ? -30.112 -3.894 24.329 1.00 85.44 291 GLU A C 1
ATOM 2333 O O . GLU A 1 291 ? -31.069 -3.255 24.774 1.00 85.44 291 GLU A O 1
ATOM 2338 N N . ALA A 1 292 ? -29.059 -4.212 25.090 1.00 87.06 292 ALA A N 1
ATOM 2339 C CA . ALA A 1 292 ? -28.978 -3.902 26.514 1.00 87.06 292 ALA A CA 1
ATOM 2340 C C . ALA A 1 292 ? -28.922 -2.392 26.798 1.00 87.06 292 ALA A C 1
ATOM 2342 O O . ALA A 1 292 ? -29.326 -1.930 27.867 1.00 87.06 292 ALA A O 1
ATOM 2343 N N . LEU A 1 293 ? -28.409 -1.607 25.847 1.00 85.75 293 LEU A N 1
ATOM 2344 C CA . LEU A 1 293 ? -28.341 -0.149 25.939 1.00 85.75 293 LEU A CA 1
ATOM 2345 C C . LEU A 1 293 ? -29.624 0.516 25.436 1.00 85.75 293 LEU A C 1
ATOM 2347 O O . LEU A 1 293 ? -29.965 1.601 25.911 1.00 85.75 293 LEU A O 1
ATOM 2351 N N . ASP A 1 294 ? -30.330 -0.135 24.513 1.00 85.19 294 ASP A N 1
ATOM 2352 C CA . ASP A 1 294 ? -31.594 0.340 23.944 1.00 85.19 294 ASP A CA 1
ATOM 2353 C C . ASP A 1 294 ? -32.820 -0.012 24.798 1.00 85.19 294 ASP A C 1
ATOM 2355 O O . ASP A 1 294 ? -33.900 0.548 24.600 1.00 85.19 294 ASP A O 1
ATOM 2359 N N . GLY A 1 295 ? -32.631 -0.840 25.829 1.00 82.94 295 GLY A N 1
ATOM 2360 C CA . GLY A 1 295 ? -33.680 -1.222 26.773 1.00 82.94 295 GLY A CA 1
ATOM 2361 C C . GLY A 1 295 ? -34.571 -2.348 26.258 1.00 82.94 295 GLY A C 1
ATOM 2362 O O . GLY A 1 295 ? -35.681 -2.525 26.767 1.00 82.94 295 GLY A O 1
ATOM 2363 N N . GLU A 1 296 ? -34.089 -3.097 25.270 1.00 86.88 296 GLU A N 1
ATOM 2364 C CA . GLU A 1 296 ? -34.707 -4.347 24.855 1.00 86.88 296 GLU A CA 1
ATOM 2365 C C . GLU A 1 296 ? -34.566 -5.389 25.978 1.00 86.88 296 GLU A C 1
ATOM 2367 O O . GLU A 1 296 ? -33.578 -5.381 26.717 1.00 86.88 296 GLU A O 1
ATOM 2372 N N . PRO A 1 297 ? -35.557 -6.273 26.172 1.00 87.56 297 PRO A N 1
ATOM 2373 C CA . PRO A 1 297 ? -35.534 -7.223 27.278 1.00 87.56 297 PRO A CA 1
ATOM 2374 C C . PRO A 1 297 ? -34.637 -8.440 27.009 1.00 87.56 297 PRO A C 1
ATOM 2376 O O . PRO A 1 297 ? -34.091 -9.008 27.956 1.00 87.56 297 PRO A O 1
ATOM 2379 N N . GLU A 1 298 ? -34.501 -8.847 25.745 1.00 91.06 298 GLU A N 1
ATOM 2380 C CA . GLU A 1 298 ? -33.926 -10.134 25.341 1.00 91.06 298 GLU A CA 1
ATOM 2381 C C . GLU A 1 298 ? -32.968 -9.984 24.148 1.00 91.06 298 GLU A C 1
ATOM 2383 O O . GLU A 1 298 ? -33.090 -9.053 23.349 1.00 91.06 298 GLU A O 1
ATOM 2388 N N . ARG A 1 299 ? -32.012 -10.911 24.023 1.00 87.44 299 ARG A N 1
ATOM 2389 C CA . ARG A 1 299 ? -31.070 -10.999 22.898 1.00 87.44 299 ARG A CA 1
ATOM 2390 C C . ARG A 1 299 ? -31.751 -11.505 21.637 1.00 87.44 299 ARG A C 1
ATOM 2392 O O . ARG A 1 299 ? -32.523 -12.462 21.678 1.00 87.44 299 ARG A O 1
ATOM 2399 N N . LEU A 1 300 ? -31.395 -10.900 20.508 1.00 83.88 300 LEU A N 1
ATOM 2400 C CA . LEU A 1 300 ? -31.993 -11.194 19.205 1.00 83.88 300 LEU A CA 1
ATOM 2401 C C . LEU A 1 300 ? -31.190 -12.196 18.363 1.00 83.88 300 LEU A C 1
ATOM 2403 O O . LEU A 1 300 ? -31.702 -12.681 17.358 1.00 83.88 300 LEU A O 1
ATOM 2407 N N . CYS A 1 301 ? -29.970 -12.538 18.775 1.00 82.88 301 CYS A N 1
ATOM 2408 C CA . CYS A 1 301 ? -29.088 -13.485 18.092 1.00 82.88 301 CYS A CA 1
ATOM 2409 C C . CYS A 1 301 ? -28.170 -14.202 19.094 1.00 82.88 301 CYS A C 1
ATOM 2411 O O . CYS A 1 301 ? -28.140 -13.852 20.278 1.00 82.88 301 CYS A O 1
ATOM 2413 N N . ASN A 1 302 ? -27.426 -15.198 18.614 1.00 83.12 302 ASN A N 1
ATOM 2414 C CA . ASN A 1 302 ? -26.331 -15.814 19.357 1.00 83.12 302 ASN A CA 1
ATOM 2415 C C . ASN A 1 302 ? -25.020 -15.087 19.035 1.00 83.12 302 ASN A C 1
ATOM 2417 O O . ASN A 1 302 ? -24.811 -14.641 17.907 1.00 83.12 302 ASN A O 1
ATOM 2421 N N . CYS A 1 303 ? -24.103 -15.029 19.996 1.00 85.69 303 CYS A N 1
ATOM 2422 C CA . CYS A 1 303 ? -22.761 -14.502 19.780 1.00 85.69 303 CYS A CA 1
ATOM 2423 C C . CYS A 1 303 ? -21.714 -15.449 20.363 1.00 85.69 303 CYS A C 1
ATOM 2425 O O . CYS A 1 303 ? -21.729 -15.732 21.563 1.00 85.69 303 CYS A O 1
ATOM 2427 N N . ILE A 1 304 ? -20.774 -15.897 19.531 1.00 83.69 304 ILE A N 1
ATOM 2428 C CA . ILE A 1 304 ? -19.694 -16.812 19.917 1.00 83.69 304 ILE A CA 1
ATOM 2429 C C . ILE A 1 304 ? -18.348 -16.193 19.546 1.00 83.69 304 ILE A C 1
ATOM 2431 O O . ILE A 1 304 ? -18.206 -15.525 18.523 1.00 83.69 304 ILE A O 1
ATOM 2435 N N . VAL A 1 305 ? -17.340 -16.397 20.388 1.00 81.38 305 VAL A N 1
ATOM 2436 C CA . VAL A 1 305 ? -15.965 -15.976 20.097 1.00 81.38 305 VAL A CA 1
ATOM 2437 C C . VAL A 1 305 ? -15.315 -16.975 19.130 1.00 81.38 305 VAL A C 1
ATOM 2439 O O . VAL A 1 305 ? -15.200 -18.152 19.465 1.00 81.38 305 VAL A O 1
ATOM 2442 N N . SER A 1 306 ? -14.906 -16.525 17.938 1.00 76.19 306 SER A N 1
ATOM 2443 C CA . SER A 1 306 ? -14.411 -17.413 16.864 1.00 76.19 306 SER A CA 1
ATOM 2444 C C . SER A 1 306 ? -12.901 -17.655 16.851 1.00 76.19 306 SER A C 1
ATOM 2446 O O . SER A 1 30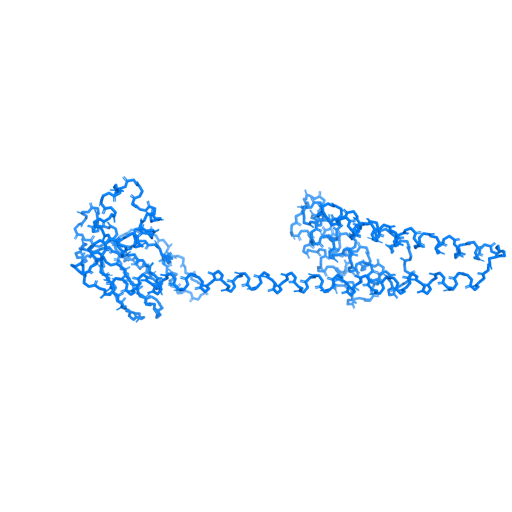6 ? -12.441 -18.590 16.205 1.00 76.19 306 SER A O 1
ATOM 2448 N N . ASP A 1 307 ? -12.129 -16.842 17.562 1.00 70.69 307 ASP A N 1
ATOM 2449 C CA . ASP A 1 307 ? -10.683 -16.977 17.700 1.00 70.69 307 ASP A CA 1
ATOM 2450 C C . ASP A 1 307 ? -10.255 -16.809 19.161 1.00 70.69 307 ASP A C 1
ATOM 2452 O O . ASP A 1 307 ? -10.996 -16.284 19.992 1.00 70.69 307 ASP A O 1
ATOM 2456 N N . ASP A 1 308 ? -9.048 -17.262 19.507 1.00 56.12 308 ASP A N 1
ATOM 2457 C CA . ASP A 1 308 ? -8.445 -16.985 20.814 1.00 56.12 308 ASP A CA 1
ATOM 2458 C C . ASP A 1 308 ? -8.139 -15.481 20.937 1.00 56.12 308 ASP A C 1
ATOM 2460 O O . ASP A 1 308 ? -7.026 -15.000 20.717 1.00 56.12 308 ASP A O 1
ATOM 2464 N N . GLY A 1 309 ? -9.179 -14.726 21.271 1.00 51.97 309 GLY A N 1
ATOM 2465 C CA . GLY A 1 309 ? -9.198 -13.282 21.254 1.00 51.97 309 GLY A CA 1
ATOM 2466 C C . GLY A 1 309 ? -9.371 -12.719 22.651 1.00 51.97 309 GLY A C 1
ATOM 2467 O O . GLY A 1 309 ? -10.415 -12.835 23.295 1.00 51.97 309 GLY A O 1
ATOM 2468 N N . GLN A 1 310 ? -8.307 -12.100 23.136 1.00 60.97 310 GLN A N 1
ATOM 2469 C CA . GLN A 1 310 ? -8.283 -11.438 24.422 1.00 60.97 310 GLN A CA 1
ATOM 2470 C C . GLN A 1 310 ? -9.067 -10.123 24.285 1.00 60.97 310 GLN A C 1
ATOM 2472 O O . GLN A 1 310 ? -8.844 -9.362 23.348 1.00 60.97 310 GLN A O 1
ATOM 2477 N N . ASP A 1 311 ? -9.926 -9.838 25.267 1.00 56.06 311 ASP A N 1
ATOM 2478 C CA . ASP A 1 311 ? -10.273 -8.484 25.720 1.00 56.06 311 ASP A CA 1
ATOM 2479 C C . ASP A 1 311 ? -11.601 -7.924 25.193 1.00 56.06 311 ASP A C 1
ATOM 2481 O O . ASP A 1 311 ? -11.740 -7.474 24.056 1.00 56.06 311 ASP A O 1
ATOM 2485 N N . LEU A 1 312 ? -12.574 -7.869 26.096 1.00 56.44 312 LEU A N 1
ATOM 2486 C CA . LEU A 1 312 ? -13.842 -7.180 25.923 1.00 56.44 312 LEU A CA 1
ATOM 2487 C C . LEU A 1 312 ? -14.024 -6.117 27.000 1.00 56.44 312 LEU A C 1
ATOM 2489 O O . LEU A 1 312 ? -13.581 -6.291 28.138 1.00 56.44 312 LEU A O 1
ATOM 2493 N N . ILE A 1 313 ? -14.717 -5.034 26.653 1.00 59.03 313 ILE A N 1
ATOM 2494 C CA . ILE A 1 313 ? -15.236 -4.071 27.628 1.00 59.03 313 ILE A CA 1
ATOM 2495 C C . ILE A 1 313 ? -16.738 -4.272 27.779 1.00 59.03 313 ILE A C 1
ATOM 2497 O O . ILE A 1 313 ? -17.438 -4.052 26.801 1.00 59.03 313 ILE A O 1
ATOM 2501 N N . VAL A 1 314 ? -17.208 -4.603 28.982 1.00 58.72 314 VAL A N 1
ATOM 2502 C CA . VAL A 1 314 ? -18.626 -4.574 29.394 1.00 58.72 314 VAL A CA 1
ATOM 2503 C C . VAL A 1 314 ? -19.016 -3.221 29.956 1.00 58.72 314 VAL A C 1
ATOM 2505 O O . VAL A 1 314 ? -18.255 -2.739 30.823 1.00 58.72 314 VAL A O 1
#

Organism: Hemiselmis andersenii (NCBI:txid464988)